Protein AF-A0A920VI39-F1 (afdb_monomer_lite)

Foldseek 3Di:
DKDFDDDDDPPDDDPDQDDPDDDDPPPDDDPDDDDDDDPPDPPDLGQEIELPDADDWDLVCCQVPLVCRQVGLLCSLVVVLVVCVVSVHQAYEYEAEPQLAAPPADPPHDPVRHPVHHGDPSNRSNSVSSSVSQVSQVVCCVPPVHNYHYDYDFAEDDPPADLDCPTGDPVSNVVNQVVVCVVVVPPDDDDPDPPPDDGDYDYPVVVVVVRVVCRPPVPVDPDDDPDPDDDDPPDPDDD

Sequence (239 aa):
MVVLWDRPSFVDWKPMVFRTCGLWVVMPWTSGTRRRSTPGSTLKRPRYVFLVAGTVGGIHANSTRPAEFLYDNLMIHSTVVQAAHRTGVDKLLYLGSSCIYPRHADQPITEEALLTGPLEPTNEGYALAKIAGIKLCETYRRQYGDDFISAMPTNLYGPGDNFDLEGGHVLPALMRRFHEAREAGDDSVTVWGTGTARREFLHVDDLADACLFLMDRYSEGPGPRKRGYGRRPHDPGVG

Structure (mmCIF, N/CA/C/O backbone):
data_AF-A0A920VI39-F1
#
_entry.id   AF-A0A920VI39-F1
#
loop_
_atom_site.group_PDB
_atom_site.id
_atom_site.type_symbol
_atom_site.label_atom_id
_atom_site.label_alt_id
_atom_site.label_comp_id
_atom_site.label_asym_id
_atom_site.label_entity_id
_atom_site.label_seq_id
_atom_site.pdbx_PDB_ins_code
_atom_site.Cartn_x
_atom_site.Cartn_y
_atom_site.Cartn_z
_atom_site.occupancy
_atom_site.B_iso_or_equiv
_atom_site.auth_seq_id
_atom_site.auth_comp_id
_atom_site.auth_asym_id
_atom_site.auth_atom_id
_atom_site.pdbx_PDB_model_num
ATOM 1 N N . MET A 1 1 ? -9.759 0.708 -4.653 1.00 30.75 1 MET A N 1
ATOM 2 C CA . MET A 1 1 ? -11.023 -0.037 -4.473 1.00 30.75 1 MET A CA 1
ATOM 3 C C . MET A 1 1 ? -11.273 -0.219 -2.979 1.00 30.75 1 MET A C 1
ATOM 5 O O . MET A 1 1 ? -10.349 -0.612 -2.287 1.00 30.75 1 MET A O 1
ATOM 9 N N . VAL A 1 2 ? -12.460 0.105 -2.460 1.00 40.59 2 VAL A N 1
ATOM 10 C CA . VAL A 1 2 ? -12.861 -0.276 -1.091 1.00 40.59 2 VAL A CA 1
ATOM 11 C C . VAL A 1 2 ? -13.769 -1.489 -1.233 1.00 40.59 2 VAL A C 1
ATOM 13 O O . VAL A 1 2 ? -14.822 -1.378 -1.858 1.00 40.59 2 VAL A O 1
ATOM 16 N N . VAL A 1 3 ? -13.356 -2.647 -0.715 1.00 45.16 3 VAL A N 1
ATOM 17 C CA . VAL A 1 3 ? -14.202 -3.849 -0.763 1.00 45.16 3 VAL A CA 1
ATOM 18 C C . VAL A 1 3 ? -15.060 -3.867 0.494 1.00 45.16 3 VAL A C 1
ATOM 20 O O . VAL A 1 3 ? -14.546 -3.931 1.611 1.00 45.16 3 VAL A O 1
ATOM 23 N N . LEU A 1 4 ? -16.372 -3.763 0.291 1.00 45.69 4 LEU A N 1
ATOM 24 C CA . LEU A 1 4 ? -17.389 -3.806 1.336 1.00 45.69 4 LEU A CA 1
ATOM 25 C C . LEU A 1 4 ? -18.047 -5.187 1.314 1.00 45.69 4 LEU A C 1
ATOM 27 O O . LEU A 1 4 ? -18.629 -5.567 0.298 1.00 45.69 4 LEU A O 1
ATOM 31 N N . TRP A 1 5 ? -17.950 -5.935 2.416 1.00 37.06 5 TRP A N 1
ATOM 32 C CA . TRP A 1 5 ? -18.466 -7.307 2.498 1.00 37.06 5 TRP A CA 1
ATOM 33 C C . TRP A 1 5 ? -19.681 -7.425 3.429 1.00 37.06 5 TRP A C 1
ATOM 35 O O . TRP A 1 5 ? -19.704 -6.835 4.513 1.00 37.06 5 TRP A O 1
ATOM 45 N N . ASP A 1 6 ? -20.686 -8.198 2.996 1.00 35.88 6 ASP A N 1
ATOM 46 C CA . ASP A 1 6 ? -22.017 -8.291 3.626 1.00 35.88 6 ASP A CA 1
ATOM 47 C C . ASP A 1 6 ? -22.603 -9.725 3.632 1.00 35.88 6 ASP A C 1
ATOM 49 O O . ASP A 1 6 ? -23.818 -9.896 3.665 1.00 35.88 6 ASP A O 1
ATOM 53 N N . ARG A 1 7 ? -21.785 -10.794 3.555 1.00 33.34 7 ARG A N 1
ATOM 54 C CA . ARG A 1 7 ? -22.308 -12.180 3.618 1.00 33.34 7 ARG A CA 1
ATOM 55 C C . ARG A 1 7 ? -21.916 -12.937 4.898 1.00 33.34 7 ARG A C 1
ATOM 57 O O . ARG A 1 7 ? -20.758 -12.854 5.298 1.00 33.34 7 ARG A O 1
ATOM 64 N N . PRO A 1 8 ? -22.851 -13.704 5.503 1.00 33.56 8 PRO A N 1
ATOM 65 C CA . PRO A 1 8 ? -22.640 -14.430 6.759 1.00 33.56 8 PRO A CA 1
ATOM 66 C C . PRO A 1 8 ? -21.988 -15.822 6.626 1.00 33.56 8 PRO A C 1
ATOM 68 O O . PRO A 1 8 ? -21.757 -16.452 7.653 1.00 33.56 8 PRO A O 1
ATOM 71 N N . SER A 1 9 ? -21.684 -16.325 5.422 1.00 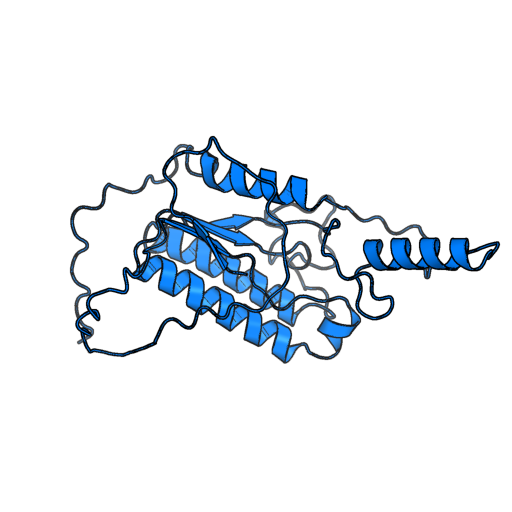35.59 9 SER A N 1
ATOM 72 C CA . SER A 1 9 ? -21.060 -17.648 5.233 1.00 35.59 9 SER A CA 1
ATOM 73 C C . SER A 1 9 ? -19.803 -17.587 4.355 1.00 35.59 9 SER A C 1
ATOM 75 O O . SER A 1 9 ? -19.814 -17.035 3.258 1.00 35.59 9 SER A O 1
ATOM 77 N N . PHE A 1 10 ? -18.715 -18.177 4.858 1.00 42.94 10 PHE A N 1
ATOM 78 C CA . PHE A 1 10 ? -17.352 -18.146 4.301 1.00 42.94 10 PHE A CA 1
ATOM 79 C C . PHE A 1 10 ? -17.095 -19.140 3.144 1.00 42.94 10 PHE A C 1
ATOM 81 O O . PHE A 1 10 ? -15.954 -19.306 2.725 1.00 42.94 10 PHE A O 1
ATOM 88 N N . VAL A 1 11 ? -18.126 -19.824 2.632 1.00 29.59 11 VAL A N 1
ATOM 89 C CA . VAL A 1 11 ? -17.970 -21.108 1.908 1.00 29.59 11 VAL A CA 1
ATOM 90 C C . VAL A 1 11 ? -18.104 -21.001 0.379 1.00 29.59 11 VAL A C 1
ATOM 92 O O . VAL A 1 11 ? -17.972 -22.005 -0.305 1.00 29.59 11 VAL A O 1
ATOM 95 N N . ASP A 1 12 ? -18.355 -19.817 -0.188 1.00 28.88 12 ASP A N 1
ATOM 96 C CA . ASP A 1 12 ? -18.688 -19.696 -1.620 1.00 28.88 12 ASP A CA 1
ATOM 97 C C . ASP A 1 12 ? -17.857 -18.594 -2.304 1.00 28.88 12 ASP A C 1
ATOM 99 O O . ASP A 1 12 ? -18.303 -17.461 -2.511 1.00 28.88 12 ASP A O 1
ATOM 103 N N . TRP A 1 13 ? -16.596 -18.925 -2.596 1.00 41.56 13 TRP A N 1
ATOM 104 C CA . TRP A 1 13 ? -15.627 -18.067 -3.282 1.00 41.56 13 TRP A CA 1
ATOM 105 C C . TRP A 1 13 ? -15.633 -18.362 -4.786 1.00 41.56 13 TRP A C 1
ATOM 107 O O . TRP A 1 13 ? -15.263 -19.451 -5.215 1.00 41.56 13 TRP A O 1
ATOM 117 N N . LYS A 1 14 ? -16.006 -17.378 -5.611 1.00 23.48 14 LYS A N 1
ATOM 118 C CA . LYS A 1 14 ? -15.600 -17.341 -7.027 1.00 23.48 14 LYS A CA 1
ATOM 119 C C . LYS A 1 14 ? -14.414 -16.383 -7.165 1.00 23.48 14 LYS A C 1
ATOM 121 O O . LYS A 1 14 ? -14.426 -15.356 -6.485 1.00 23.48 14 LYS A O 1
ATOM 126 N N . PRO A 1 15 ? -13.424 -16.681 -8.029 1.00 25.38 15 PRO A N 1
ATOM 127 C CA . PRO A 1 15 ? -12.234 -15.852 -8.194 1.00 25.38 15 PRO A CA 1
ATOM 128 C C . PRO A 1 15 ? -12.636 -14.409 -8.508 1.00 25.38 15 PRO A C 1
ATOM 130 O O . PRO A 1 15 ? -13.340 -14.128 -9.483 1.00 25.38 15 PRO A O 1
ATOM 133 N N . MET A 1 16 ? -12.244 -13.500 -7.619 1.00 33.62 16 MET A N 1
ATOM 134 C CA . MET A 1 16 ? -12.555 -12.082 -7.715 1.00 33.62 16 MET A CA 1
ATOM 135 C C . MET A 1 16 ? -11.628 -11.472 -8.768 1.00 33.62 16 MET A C 1
ATOM 137 O O . MET A 1 16 ? -10.453 -11.233 -8.519 1.00 33.62 16 MET A O 1
ATOM 141 N N . VAL A 1 17 ? -12.147 -11.234 -9.972 1.00 24.33 17 VAL A N 1
ATOM 142 C CA . VAL A 1 17 ? -11.409 -10.511 -11.013 1.00 24.33 17 VAL A CA 1
ATOM 143 C C . VAL A 1 17 ? -11.290 -9.047 -10.583 1.00 24.33 17 VAL A C 1
ATOM 145 O O . VAL A 1 17 ? -12.264 -8.292 -10.633 1.00 24.33 17 VAL A O 1
ATOM 148 N N . PHE A 1 18 ? -10.095 -8.644 -10.147 1.00 28.14 18 PHE A N 1
ATOM 149 C CA . PHE A 1 18 ? -9.754 -7.259 -9.829 1.00 28.14 18 PHE A CA 1
ATOM 150 C C . PHE A 1 18 ? -9.756 -6.414 -11.112 1.00 28.14 18 PHE A C 1
ATOM 152 O O . PHE A 1 18 ? -8.755 -6.317 -11.815 1.00 28.14 18 PHE A O 1
ATOM 159 N N . ARG A 1 19 ? -10.893 -5.792 -11.450 1.00 22.42 19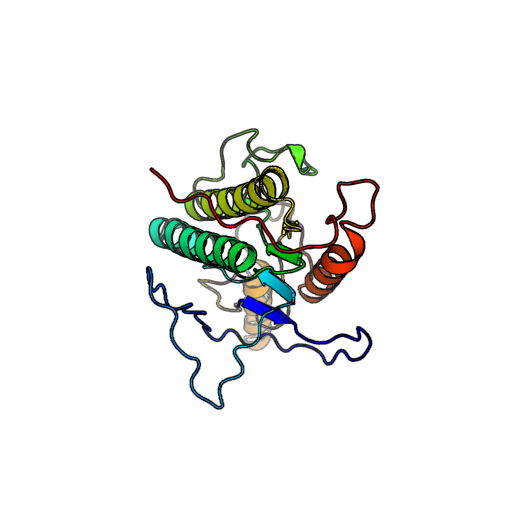 ARG A N 1
ATOM 160 C CA . ARG A 1 19 ? -10.930 -4.714 -12.451 1.00 22.42 19 ARG A CA 1
ATOM 161 C C . ARG A 1 19 ? -10.683 -3.378 -11.760 1.00 22.42 19 ARG A C 1
ATOM 163 O O . ARG A 1 19 ? -11.474 -2.940 -10.925 1.00 22.42 19 ARG A O 1
ATOM 170 N N . THR A 1 20 ? -9.593 -2.719 -12.132 1.00 25.09 20 THR A N 1
ATOM 171 C CA . THR A 1 20 ? -9.282 -1.332 -11.781 1.00 25.09 20 THR A CA 1
ATOM 172 C C . THR A 1 20 ? -10.321 -0.401 -12.414 1.00 25.09 20 THR A C 1
ATOM 174 O O . THR A 1 20 ? -10.214 0.016 -13.560 1.00 25.09 20 THR A O 1
ATOM 177 N N . CYS A 1 21 ? -11.385 -0.081 -11.678 1.00 23.53 21 CYS A N 1
ATOM 178 C CA . CYS A 1 21 ? -12.308 1.000 -12.024 1.00 23.53 21 CYS A CA 1
ATOM 179 C C . CYS A 1 21 ? -12.617 1.819 -10.769 1.00 23.53 21 CYS A C 1
ATOM 181 O O . CYS A 1 21 ? -12.905 1.276 -9.699 1.00 23.53 21 CYS A O 1
ATOM 183 N N . GLY A 1 22 ? -12.482 3.139 -10.900 1.00 26.38 22 GLY A N 1
ATOM 184 C CA . GLY A 1 22 ? -12.468 4.107 -9.809 1.00 26.38 22 GLY A CA 1
ATOM 185 C C . GLY A 1 22 ? -13.816 4.279 -9.121 1.00 26.38 22 GLY A C 1
ATOM 186 O O . GLY A 1 22 ? -14.568 5.201 -9.425 1.00 26.38 22 GLY A O 1
ATOM 187 N N . LEU A 1 23 ? -14.100 3.425 -8.138 1.00 23.62 23 LEU A N 1
ATOM 188 C CA . LEU A 1 23 ? -15.213 3.646 -7.226 1.00 23.62 23 LEU A CA 1
ATOM 189 C C . LEU A 1 23 ? -14.775 4.595 -6.102 1.00 23.62 23 LEU A C 1
ATOM 191 O O . LEU A 1 23 ? -14.181 4.182 -5.103 1.00 23.62 23 LEU A O 1
ATOM 195 N N . TRP A 1 24 ? -15.073 5.878 -6.285 1.00 23.94 24 TRP A N 1
ATOM 196 C CA . TRP A 1 24 ? -15.092 6.865 -5.214 1.00 23.94 24 TRP A CA 1
ATOM 197 C C . TRP A 1 24 ? -16.280 6.547 -4.304 1.00 23.94 24 TRP A C 1
ATOM 199 O O . TRP A 1 24 ? -17.433 6.719 -4.701 1.00 23.94 24 TRP A O 1
ATOM 209 N N . VAL A 1 25 ? -16.035 6.079 -3.079 1.00 30.16 25 VAL A N 1
ATOM 210 C CA . VAL A 1 25 ? -17.091 6.067 -2.057 1.00 30.16 25 VAL A CA 1
ATOM 211 C C . VAL A 1 25 ? -17.223 7.497 -1.542 1.00 30.16 25 VAL A C 1
ATOM 213 O O . VAL A 1 25 ? -16.618 7.872 -0.542 1.00 30.16 25 VAL A O 1
ATOM 216 N N . VAL A 1 26 ? -17.997 8.320 -2.251 1.00 23.83 26 VAL A N 1
ATOM 217 C CA . VAL A 1 26 ? -18.463 9.604 -1.721 1.00 23.83 26 VAL A CA 1
ATOM 218 C C . VAL A 1 26 ? -19.504 9.282 -0.652 1.00 23.83 26 VAL A C 1
ATOM 220 O O . VAL A 1 26 ? -20.674 9.053 -0.953 1.00 23.83 26 VAL A O 1
ATOM 223 N N . MET A 1 27 ? -19.085 9.219 0.612 1.00 27.02 27 MET A N 1
ATOM 224 C CA . MET A 1 27 ? -20.041 9.343 1.709 1.00 27.02 27 MET A CA 1
ATOM 225 C C . MET A 1 27 ? -20.460 10.816 1.773 1.00 27.02 27 MET A C 1
ATOM 227 O O . MET A 1 27 ? -19.585 11.668 1.931 1.00 27.02 27 MET A O 1
ATOM 231 N N . PRO A 1 28 ? -21.752 11.161 1.640 1.00 22.75 28 PRO A N 1
ATOM 232 C CA . PRO A 1 28 ? -22.171 12.547 1.759 1.00 22.75 28 PRO A CA 1
ATOM 233 C C . PRO A 1 28 ? -21.841 13.060 3.166 1.00 22.75 28 PRO A C 1
ATOM 235 O O . PRO A 1 28 ? -22.398 12.609 4.168 1.00 22.75 28 PRO A O 1
ATOM 238 N N . TRP A 1 29 ? -20.908 14.009 3.231 1.00 27.31 29 TRP A N 1
ATOM 239 C CA . TRP A 1 29 ? -20.650 14.819 4.411 1.00 27.31 29 TRP A CA 1
ATOM 240 C C . TRP A 1 29 ? -21.807 15.809 4.551 1.00 27.31 29 TRP A C 1
ATOM 242 O O . TRP A 1 29 ? -21.865 16.816 3.853 1.00 27.31 29 TRP A O 1
ATOM 252 N N . THR A 1 30 ? -22.770 15.505 5.419 1.00 27.70 30 THR A N 1
ATOM 253 C CA . THR A 1 30 ? -23.767 16.491 5.850 1.00 27.70 30 THR A CA 1
ATOM 254 C C . THR A 1 30 ? -23.696 16.635 7.357 1.00 27.70 30 THR A C 1
ATOM 256 O O . THR A 1 30 ? -24.063 15.726 8.108 1.00 27.70 30 THR A O 1
ATOM 259 N N . SER A 1 31 ? -23.213 17.792 7.791 1.00 30.2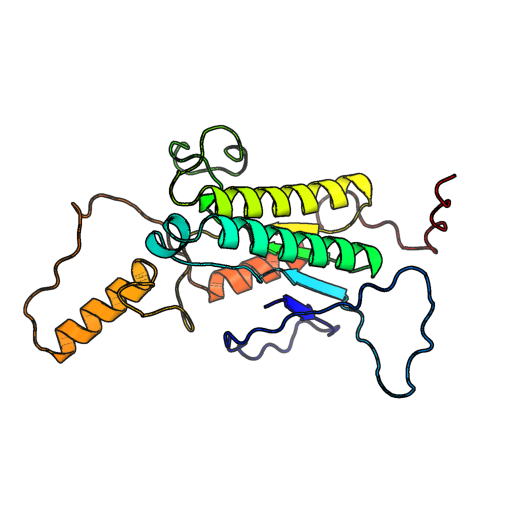5 31 SER A N 1
ATOM 260 C CA . SER A 1 31 ? -23.393 18.300 9.141 1.00 30.25 31 SER A CA 1
ATOM 261 C C . SER A 1 31 ? -24.893 18.343 9.481 1.00 30.25 31 SER A C 1
ATOM 263 O O . SER A 1 31 ? -25.721 18.872 8.743 1.00 30.25 31 SER A O 1
ATOM 265 N N . GLY A 1 32 ? -25.263 17.731 10.603 1.00 35.34 32 GLY A N 1
ATOM 266 C CA . GLY A 1 32 ? -26.427 18.158 11.383 1.00 35.34 32 GLY A CA 1
ATOM 267 C C . GLY A 1 32 ? -27.850 17.892 10.873 1.00 35.34 32 GLY A C 1
ATOM 268 O O . GLY A 1 32 ? -28.773 18.335 11.545 1.00 35.34 32 GLY A O 1
ATOM 269 N N . THR A 1 33 ? -28.111 17.163 9.782 1.00 30.91 33 THR A N 1
ATOM 270 C CA . THR A 1 33 ? -29.507 16.856 9.392 1.00 30.91 33 THR A CA 1
ATOM 271 C C . THR A 1 33 ? -29.754 15.375 9.123 1.00 30.91 33 THR A C 1
ATOM 273 O O . THR A 1 33 ? -29.221 14.756 8.206 1.00 30.91 33 THR A O 1
ATOM 276 N N . ARG A 1 34 ? -30.624 14.793 9.956 1.00 38.94 34 ARG A N 1
ATOM 277 C CA . ARG A 1 34 ? -31.174 13.440 9.835 1.00 38.94 34 ARG A CA 1
ATOM 278 C C . ARG A 1 34 ? -32.017 13.368 8.555 1.00 38.94 34 ARG A C 1
ATOM 280 O O . ARG A 1 34 ? -33.221 13.613 8.594 1.00 38.94 34 ARG A O 1
ATOM 287 N N . ARG A 1 35 ? -31.408 13.068 7.402 1.00 39.47 35 ARG A N 1
ATOM 288 C CA . ARG A 1 35 ? -32.178 12.810 6.177 1.00 39.47 35 ARG A CA 1
ATOM 289 C C . ARG A 1 35 ? -33.005 11.542 6.371 1.00 39.47 35 ARG A C 1
ATOM 291 O O . ARG A 1 35 ? -32.469 10.467 6.633 1.00 39.47 35 ARG A O 1
ATOM 298 N N . ARG A 1 36 ? -34.327 11.691 6.243 1.00 35.62 36 ARG A N 1
ATOM 299 C CA . ARG A 1 36 ? -35.249 10.577 6.009 1.00 35.62 36 ARG A CA 1
ATOM 300 C C . ARG A 1 36 ? -34.739 9.817 4.787 1.00 35.62 36 ARG A C 1
ATOM 302 O O . ARG A 1 36 ? -34.551 10.410 3.728 1.00 35.62 36 ARG A O 1
ATOM 309 N N . SER A 1 37 ? -34.478 8.529 4.967 1.00 37.44 37 SER A N 1
ATOM 310 C CA . SER A 1 37 ? -34.159 7.601 3.889 1.00 37.44 37 SER A CA 1
ATOM 311 C C . SER A 1 37 ? -35.267 7.633 2.840 1.00 37.44 37 SER A C 1
ATOM 313 O O . SER A 1 37 ? -36.442 7.487 3.183 1.00 37.44 37 SER A O 1
ATOM 315 N N . THR A 1 38 ? -34.898 7.792 1.573 1.00 40.06 38 THR A N 1
ATOM 316 C CA . THR A 1 38 ? -35.776 7.518 0.436 1.00 40.06 38 THR A CA 1
ATOM 317 C C . THR A 1 38 ? -36.278 6.070 0.555 1.00 40.06 38 THR A C 1
ATOM 319 O O . THR A 1 38 ? -35.447 5.170 0.730 1.00 40.06 38 THR A O 1
ATOM 322 N N . PRO A 1 39 ? -37.594 5.800 0.498 1.00 34.91 39 PRO A N 1
ATOM 323 C CA . PRO A 1 39 ? -38.100 4.431 0.480 1.00 34.91 39 PRO A CA 1
ATOM 324 C C . PRO A 1 39 ? -37.547 3.718 -0.762 1.00 34.91 39 PRO A C 1
ATOM 326 O O . PRO A 1 39 ? -37.820 4.141 -1.880 1.00 34.91 39 PRO A O 1
ATOM 329 N N . GLY A 1 40 ? -36.720 2.687 -0.569 1.00 42.19 40 GLY A N 1
ATOM 330 C CA . GLY A 1 40 ? -36.172 1.861 -1.656 1.00 42.19 40 GLY A CA 1
ATOM 331 C C . GLY A 1 40 ? -34.644 1.806 -1.766 1.00 42.19 40 GLY A C 1
ATOM 332 O O . GLY A 1 40 ? -34.134 0.866 -2.365 1.00 42.19 40 GLY A O 1
ATOM 333 N N . SER A 1 41 ? -33.884 2.722 -1.149 1.00 45.75 41 SER A N 1
ATOM 334 C CA . SER A 1 41 ? -32.419 2.583 -1.066 1.00 45.75 41 SER A CA 1
ATOM 335 C C . SER A 1 41 ? -32.029 1.986 0.286 1.00 45.75 41 SER A C 1
ATOM 337 O O . SER A 1 41 ? -31.841 2.709 1.268 1.00 45.75 41 SER A O 1
ATOM 339 N N . THR A 1 42 ? -31.907 0.664 0.374 1.00 44.16 42 THR A N 1
ATOM 340 C CA . THR A 1 42 ? -31.260 0.028 1.527 1.00 44.16 42 THR A CA 1
ATOM 341 C C . THR A 1 42 ? -29.772 0.371 1.488 1.00 44.16 42 THR A C 1
ATOM 343 O O . THR A 1 42 ? -28.995 -0.319 0.829 1.00 44.16 42 THR A O 1
ATOM 346 N N . LEU A 1 43 ? -29.369 1.467 2.145 1.00 54.84 43 LEU A N 1
ATOM 347 C CA . LEU A 1 43 ? -27.955 1.764 2.373 1.00 54.84 43 LEU A CA 1
ATOM 348 C C . LEU A 1 43 ? -27.350 0.575 3.127 1.00 54.84 43 LEU A C 1
ATOM 350 O O . LEU A 1 43 ? -27.642 0.368 4.307 1.00 54.84 43 LEU A O 1
ATOM 354 N N . LYS A 1 44 ? -26.543 -0.225 2.429 1.00 67.44 44 LYS A N 1
ATOM 355 C CA . LYS A 1 44 ? -25.833 -1.349 3.034 1.00 67.44 44 LYS A CA 1
ATOM 356 C C . LYS A 1 44 ? -24.846 -0.804 4.060 1.00 67.44 44 LYS A C 1
ATOM 358 O O . LYS A 1 44 ? -24.057 0.087 3.746 1.00 67.44 44 LYS A O 1
ATOM 363 N N . ARG A 1 45 ? -24.906 -1.322 5.288 1.00 80.75 45 ARG A N 1
ATOM 364 C CA . ARG A 1 45 ? -23.929 -1.025 6.338 1.00 80.75 45 ARG A CA 1
ATOM 365 C C . ARG A 1 45 ? -22.881 -2.134 6.325 1.00 80.75 45 ARG A C 1
ATOM 367 O O . ARG A 1 45 ? -23.223 -3.251 6.704 1.00 80.75 45 ARG A O 1
ATOM 374 N N . PRO A 1 46 ? -21.655 -1.868 5.853 1.00 87.00 46 PRO A N 1
ATOM 375 C CA . PRO A 1 46 ? -20.644 -2.908 5.756 1.00 87.00 46 PRO A CA 1
ATOM 376 C C . PRO A 1 46 ? -20.257 -3.405 7.147 1.00 87.00 46 PRO A C 1
ATOM 378 O O . PRO A 1 46 ? -20.013 -2.604 8.048 1.00 87.00 46 PRO A O 1
ATOM 381 N N . ARG A 1 47 ? -20.166 -4.726 7.308 1.00 90.00 47 ARG A N 1
ATOM 382 C CA . ARG A 1 47 ? -19.608 -5.328 8.526 1.00 90.00 47 ARG A CA 1
ATOM 383 C C . ARG A 1 47 ? -18.086 -5.375 8.475 1.00 90.00 47 ARG A C 1
ATOM 385 O O . ARG A 1 47 ? -17.439 -5.132 9.484 1.00 90.00 47 ARG A O 1
ATOM 392 N N . TYR A 1 48 ? -17.521 -5.619 7.295 1.00 94.12 48 TYR A N 1
ATOM 393 C CA . TYR A 1 48 ? -16.079 -5.721 7.088 1.00 94.12 48 TYR A CA 1
ATOM 394 C C . TYR A 1 48 ? -15.619 -4.770 5.988 1.00 94.12 48 TYR A C 1
ATOM 396 O O . TYR A 1 48 ? -16.313 -4.596 4.979 1.00 94.12 48 TYR A O 1
ATOM 404 N N . VAL A 1 49 ? -14.443 -4.174 6.183 1.00 95.56 49 VAL A N 1
ATOM 405 C CA . VAL A 1 49 ? -13.821 -3.263 5.217 1.00 95.56 49 VAL A CA 1
ATOM 406 C C . VAL A 1 49 ? -12.400 -3.718 4.912 1.00 95.56 49 VAL A C 1
ATOM 408 O O . VAL A 1 49 ? -11.561 -3.780 5.806 1.00 95.56 49 VAL A O 1
ATOM 411 N N . PHE A 1 50 ? -12.109 -3.960 3.635 1.00 96.31 50 PHE A N 1
ATOM 412 C CA . PHE A 1 50 ? -10.736 -4.063 3.141 1.00 96.31 50 PHE A CA 1
ATOM 413 C C . PHE A 1 50 ? -10.374 -2.750 2.447 1.00 96.31 50 PHE A C 1
ATOM 415 O O . PHE A 1 50 ? -10.869 -2.435 1.356 1.00 96.31 50 PHE A O 1
ATOM 422 N N . LEU A 1 51 ? -9.529 -1.956 3.100 1.00 96.56 51 LEU A N 1
ATOM 423 C CA . LEU A 1 51 ? -9.054 -0.680 2.588 1.00 96.56 51 LEU A CA 1
ATOM 424 C C . LEU A 1 51 ? -7.811 -0.913 1.722 1.00 96.56 51 LEU A C 1
ATOM 426 O O . LEU A 1 51 ? -6.673 -0.752 2.161 1.00 96.56 51 LEU A O 1
ATOM 430 N N . VAL A 1 52 ? -8.076 -1.296 0.470 1.00 94.31 52 VAL A N 1
ATOM 431 C CA . VAL A 1 52 ? -7.075 -1.565 -0.582 1.00 94.31 52 VAL A CA 1
ATOM 432 C C . VAL A 1 52 ? -7.040 -0.459 -1.648 1.00 94.31 52 VAL A C 1
ATOM 434 O O . VAL A 1 52 ? -6.477 -0.614 -2.727 1.00 94.31 52 VAL A O 1
ATOM 437 N N . ALA A 1 53 ? -7.697 0.672 -1.382 1.00 92.81 53 ALA A N 1
ATOM 438 C CA . ALA A 1 53 ? -7.650 1.854 -2.232 1.00 92.81 53 ALA A CA 1
ATOM 439 C C . ALA A 1 53 ? -6.407 2.694 -1.920 1.00 92.81 53 ALA A C 1
ATOM 441 O O . ALA A 1 53 ? -6.085 2.919 -0.755 1.00 92.81 53 ALA A O 1
ATOM 442 N N . GLY A 1 54 ? -5.756 3.195 -2.964 1.00 91.69 54 GLY A N 1
ATOM 443 C CA . GLY A 1 54 ? -4.664 4.150 -2.858 1.00 91.69 54 GLY A CA 1
ATOM 444 C C . GLY A 1 54 ? -4.216 4.613 -4.236 1.00 91.69 54 GLY A C 1
ATOM 445 O O . GLY A 1 54 ? -4.443 3.913 -5.226 1.00 91.69 54 GLY A O 1
ATOM 446 N N . THR A 1 55 ? -3.587 5.782 -4.282 1.00 92.88 55 THR A N 1
ATOM 447 C CA . THR A 1 55 ? -2.813 6.223 -5.445 1.00 92.88 55 THR A CA 1
ATOM 448 C C . THR A 1 55 ? -1.452 5.537 -5.357 1.00 92.88 55 THR A C 1
ATOM 450 O O . THR A 1 55 ? -0.737 5.713 -4.369 1.00 92.88 55 THR A O 1
ATOM 453 N N . VAL A 1 56 ? -1.143 4.696 -6.347 1.00 89.50 56 VAL A N 1
ATOM 454 C CA . VAL A 1 56 ? 0.042 3.823 -6.412 1.00 89.50 56 VAL A CA 1
ATOM 455 C C . VAL A 1 56 ? 0.731 3.988 -7.761 1.00 89.50 56 VAL A C 1
ATOM 457 O O . VAL A 1 56 ? 0.086 4.301 -8.759 1.00 89.50 56 VAL A O 1
ATOM 460 N N . GLY A 1 57 ? 2.041 3.765 -7.794 1.00 85.75 57 GLY A N 1
ATOM 461 C CA . GLY A 1 57 ? 2.840 3.845 -9.009 1.00 85.75 57 GLY A CA 1
ATOM 462 C C . GLY A 1 57 ? 4.317 3.592 -8.732 1.00 85.75 57 GLY A C 1
ATOM 463 O O . GLY A 1 57 ? 4.734 3.518 -7.575 1.00 85.75 57 GLY A O 1
ATOM 464 N N . GLY A 1 58 ? 5.095 3.472 -9.807 1.00 85.31 58 GLY A N 1
ATOM 465 C CA . GLY A 1 58 ? 6.535 3.241 -9.740 1.00 85.31 58 GLY A CA 1
ATOM 466 C C . GLY A 1 58 ? 7.352 4.469 -9.319 1.00 85.31 58 GLY A C 1
ATOM 467 O O . GLY A 1 58 ? 6.821 5.520 -8.950 1.00 85.31 58 GLY A O 1
ATOM 468 N N . ILE A 1 59 ? 8.676 4.329 -9.415 1.00 85.75 59 ILE A N 1
ATOM 469 C CA . ILE A 1 59 ? 9.673 5.349 -9.040 1.00 85.75 59 ILE A CA 1
ATOM 470 C C . ILE A 1 59 ? 9.373 6.685 -9.733 1.00 85.75 59 ILE A C 1
ATOM 472 O O . ILE A 1 59 ? 9.227 7.704 -9.064 1.00 85.75 59 ILE A O 1
ATOM 476 N N . HIS A 1 60 ? 9.194 6.666 -11.058 1.00 86.31 60 HIS A N 1
ATOM 477 C CA . HIS A 1 60 ? 8.949 7.876 -11.846 1.00 86.31 60 HIS A CA 1
ATOM 478 C C . HIS A 1 60 ? 7.694 8.640 -11.391 1.00 86.31 60 HIS A C 1
ATOM 480 O O . HIS A 1 60 ? 7.735 9.856 -11.209 1.00 86.31 60 HIS A O 1
ATOM 486 N N . ALA A 1 61 ? 6.587 7.931 -11.148 1.00 87.25 61 ALA A N 1
ATOM 487 C CA . ALA A 1 61 ? 5.328 8.540 -10.727 1.00 87.25 61 ALA A CA 1
ATOM 488 C C . ALA A 1 61 ? 5.421 9.176 -9.328 1.00 87.25 61 ALA A C 1
ATOM 490 O O . ALA A 1 61 ? 4.893 10.266 -9.116 1.00 87.25 61 ALA A O 1
ATOM 491 N N . ASN A 1 62 ? 6.118 8.529 -8.387 1.00 90.12 62 ASN A N 1
ATOM 492 C CA . ASN A 1 62 ? 6.288 9.074 -7.037 1.00 90.12 62 ASN A CA 1
ATOM 493 C C . ASN A 1 62 ? 7.190 10.316 -7.031 1.00 90.12 62 ASN A C 1
ATOM 495 O O . ASN A 1 62 ? 6.876 11.287 -6.347 1.00 90.12 62 ASN A O 1
ATOM 499 N N . SER A 1 63 ? 8.265 10.323 -7.827 1.00 90.44 63 SER A N 1
ATOM 500 C CA . SER A 1 63 ? 9.166 11.479 -7.924 1.00 90.44 63 SER A CA 1
ATOM 501 C C . SER A 1 63 ? 8.539 12.686 -8.622 1.00 90.44 63 SER A C 1
ATOM 503 O O . SER A 1 63 ? 8.867 13.820 -8.287 1.00 90.44 63 SER A O 1
ATOM 505 N N . THR A 1 64 ? 7.654 12.465 -9.598 1.00 93.50 64 THR A N 1
ATOM 506 C CA . THR A 1 64 ? 7.047 13.550 -10.392 1.00 93.50 64 THR A CA 1
ATOM 507 C C . THR A 1 64 ? 5.745 14.084 -9.801 1.00 93.50 64 THR A C 1
ATOM 509 O O . THR A 1 64 ? 5.408 15.242 -10.035 1.00 93.50 64 THR A O 1
ATOM 512 N N . ARG A 1 65 ? 5.024 13.280 -9.006 1.00 94.38 65 ARG A N 1
ATOM 513 C CA . ARG A 1 65 ? 3.729 13.655 -8.408 1.00 94.38 65 ARG A CA 1
ATOM 514 C C . ARG A 1 65 ? 3.675 13.479 -6.878 1.00 94.38 65 ARG A C 1
ATOM 516 O O . ARG A 1 65 ? 2.666 12.989 -6.366 1.00 94.38 65 ARG A O 1
ATOM 523 N N . PRO A 1 66 ? 4.703 13.872 -6.101 1.00 95.94 66 PRO A N 1
ATOM 524 C CA . PRO A 1 66 ? 4.780 13.542 -4.674 1.00 95.94 66 PRO A CA 1
ATOM 525 C C . PRO A 1 66 ? 3.608 14.107 -3.856 1.00 95.94 66 PRO A C 1
ATOM 527 O O . PRO A 1 66 ? 3.109 13.444 -2.946 1.00 95.94 66 PRO A O 1
ATOM 530 N N . ALA A 1 67 ? 3.124 15.304 -4.209 1.00 97.88 67 ALA A N 1
ATOM 531 C CA . ALA A 1 67 ? 1.989 15.939 -3.542 1.00 97.88 67 ALA A CA 1
ATOM 532 C C . ALA A 1 67 ? 0.681 15.153 -3.732 1.00 97.88 67 ALA A C 1
ATOM 534 O O . ALA A 1 67 ? -0.065 14.983 -2.772 1.00 97.88 67 ALA A O 1
ATOM 535 N N . GLU A 1 68 ? 0.424 14.634 -4.937 1.00 97.00 68 GLU A N 1
ATOM 536 C CA . GLU A 1 68 ? -0.769 13.827 -5.230 1.00 97.00 68 GLU A CA 1
ATOM 537 C C . GLU A 1 68 ? -0.736 12.508 -4.457 1.00 97.00 68 GLU A C 1
ATOM 539 O O . GLU A 1 68 ? -1.707 12.140 -3.801 1.00 97.00 68 GLU A O 1
ATOM 544 N N . PHE A 1 69 ? 0.411 11.821 -4.464 1.00 95.88 69 PHE A N 1
ATOM 545 C CA . PHE A 1 69 ? 0.578 10.567 -3.731 1.00 95.88 69 PHE A CA 1
ATOM 546 C C . PHE A 1 69 ? 0.366 10.744 -2.226 1.00 95.88 69 PHE A C 1
ATOM 548 O O . PHE A 1 69 ? -0.290 9.904 -1.608 1.00 95.88 69 PHE A O 1
ATOM 555 N N . LEU A 1 70 ? 0.879 11.829 -1.643 1.00 98.12 70 LEU A N 1
ATOM 556 C CA . LEU A 1 70 ? 0.651 12.151 -0.238 1.00 98.12 70 LEU A CA 1
ATOM 557 C C . LEU A 1 70 ? -0.825 12.490 0.021 1.00 98.12 70 LEU A C 1
ATOM 559 O O . LEU A 1 70 ? -1.469 11.849 0.854 1.00 98.12 70 LEU A O 1
ATOM 563 N N . TYR A 1 71 ? -1.369 13.473 -0.700 1.00 98.44 71 TYR A N 1
ATOM 564 C CA . TYR A 1 71 ? -2.716 13.999 -0.478 1.00 98.44 71 TYR A CA 1
ATOM 565 C C . TYR A 1 71 ? -3.798 12.938 -0.682 1.00 98.44 71 TYR A C 1
ATOM 567 O O . TYR A 1 71 ? -4.604 12.705 0.220 1.00 98.44 71 TYR A O 1
ATOM 575 N N . ASP A 1 72 ? -3.801 12.255 -1.828 1.00 97.56 72 ASP A N 1
ATOM 576 C CA . ASP A 1 72 ? -4.846 11.289 -2.163 1.00 97.56 72 ASP A CA 1
ATOM 577 C C . ASP A 1 72 ? -4.900 10.168 -1.128 1.00 97.56 72 ASP A C 1
ATOM 579 O O . ASP A 1 72 ? -5.970 9.817 -0.627 1.00 97.56 72 ASP A O 1
ATOM 583 N N . ASN A 1 73 ? -3.739 9.617 -0.762 1.00 97.81 73 ASN A N 1
ATOM 584 C CA . ASN A 1 73 ? -3.681 8.522 0.199 1.00 97.81 73 ASN A CA 1
ATOM 585 C C . ASN A 1 73 ? -4.096 8.977 1.607 1.00 97.81 73 ASN A C 1
ATOM 587 O O . ASN A 1 73 ? -4.811 8.222 2.272 1.00 97.81 73 ASN A O 1
ATOM 591 N N . LEU A 1 74 ? -3.723 10.194 2.037 1.00 98.19 74 LEU A N 1
ATOM 592 C CA . LEU A 1 74 ? -4.206 10.788 3.292 1.00 98.19 74 LEU A CA 1
ATOM 593 C C . LEU A 1 74 ? -5.732 10.903 3.303 1.00 98.19 74 LEU A C 1
ATOM 595 O O . LEU A 1 74 ? -6.392 10.460 4.247 1.00 98.19 74 LEU A O 1
ATOM 599 N N . MET A 1 75 ? -6.308 11.456 2.236 1.00 97.75 75 MET A N 1
ATOM 600 C CA . MET A 1 75 ? -7.751 11.658 2.131 1.00 97.75 75 MET A CA 1
ATOM 601 C C . MET A 1 75 ? -8.514 10.334 2.088 1.00 97.75 75 MET A C 1
ATOM 603 O O . MET A 1 75 ? -9.526 10.186 2.782 1.00 97.75 75 MET A O 1
ATOM 607 N N . ILE A 1 76 ? -8.015 9.356 1.327 1.00 96.31 76 ILE A N 1
ATOM 608 C CA . ILE A 1 76 ? -8.614 8.024 1.211 1.00 96.31 76 ILE A CA 1
ATOM 609 C C . ILE A 1 76 ? -8.650 7.336 2.576 1.00 96.31 76 ILE A C 1
ATOM 611 O O . ILE A 1 76 ? -9.734 6.951 3.026 1.00 96.31 76 ILE A O 1
ATOM 615 N N . HIS A 1 77 ? -7.507 7.182 3.260 1.00 94.94 77 HIS A N 1
ATOM 616 C CA . HIS A 1 77 ? -7.513 6.442 4.523 1.00 94.94 77 HIS A CA 1
ATOM 617 C C . HIS A 1 77 ? -8.258 7.197 5.624 1.00 94.94 77 HIS A C 1
ATOM 619 O O . HIS A 1 77 ? -8.992 6.572 6.387 1.00 94.94 77 HIS A O 1
ATOM 625 N N . SER A 1 78 ? -8.150 8.531 5.670 1.00 96.38 78 SER A N 1
ATOM 626 C CA . SER A 1 78 ? -8.717 9.318 6.771 1.00 96.38 78 SER A CA 1
ATOM 627 C C . SER A 1 78 ? -10.231 9.266 6.715 1.00 96.38 78 SER A C 1
ATOM 629 O O . SER A 1 78 ? -10.899 9.035 7.724 1.00 96.38 78 SER A O 1
ATOM 631 N N . THR A 1 79 ? -10.772 9.397 5.504 1.00 96.38 79 THR A N 1
ATOM 632 C CA . THR A 1 79 ? -12.211 9.337 5.268 1.00 96.38 79 THR A CA 1
ATOM 633 C C . THR A 1 79 ? -12.754 7.941 5.550 1.00 96.38 79 THR A C 1
ATOM 635 O O . THR A 1 79 ? -13.758 7.813 6.250 1.00 96.38 79 THR A O 1
ATOM 638 N N . VAL A 1 80 ? -12.106 6.886 5.042 1.00 96.56 80 VAL A N 1
ATOM 639 C CA . VAL A 1 80 ? -12.624 5.518 5.190 1.00 96.56 80 VAL A CA 1
ATOM 640 C C . VAL A 1 80 ? -12.533 5.032 6.634 1.00 96.56 80 VAL A C 1
ATOM 642 O O . VAL A 1 80 ? -13.515 4.484 7.130 1.00 96.56 80 VAL A O 1
ATOM 645 N N . VAL A 1 81 ? -11.414 5.256 7.329 1.00 96.50 81 VAL A N 1
ATOM 646 C CA . VAL A 1 81 ? -11.254 4.823 8.728 1.00 96.50 81 VAL A CA 1
ATOM 647 C C . VAL A 1 81 ? -12.249 5.547 9.635 1.00 96.50 81 VAL A C 1
ATOM 649 O O . VAL A 1 81 ? -12.971 4.902 10.398 1.00 96.50 81 VAL A O 1
ATOM 652 N N . GLN A 1 82 ? -12.384 6.870 9.493 1.00 97.31 82 GLN A N 1
ATOM 653 C CA . GLN A 1 82 ? -13.348 7.631 10.287 1.00 97.31 82 GLN A CA 1
ATOM 654 C C . GLN A 1 82 ? -14.797 7.231 9.969 1.00 97.31 82 GLN A C 1
ATOM 656 O O . GLN A 1 82 ? -15.637 7.108 10.863 1.00 97.31 82 GLN A O 1
ATOM 661 N N . ALA A 1 83 ? -15.123 6.990 8.698 1.00 95.25 83 ALA A N 1
ATOM 662 C CA . ALA A 1 83 ? -16.451 6.520 8.323 1.00 95.25 83 ALA A CA 1
ATOM 663 C C . ALA A 1 83 ? -16.740 5.110 8.865 1.00 95.25 83 ALA A C 1
ATOM 665 O O . ALA A 1 83 ? -17.843 4.862 9.359 1.00 95.25 83 ALA A O 1
ATOM 666 N N . ALA A 1 84 ? -15.760 4.204 8.824 1.00 95.31 84 ALA A N 1
ATOM 667 C CA . ALA A 1 84 ? -15.876 2.857 9.371 1.00 95.31 84 ALA A CA 1
ATOM 668 C C . ALA A 1 84 ? -16.176 2.893 10.876 1.00 95.31 84 ALA A C 1
ATOM 670 O O . ALA A 1 84 ? -17.101 2.223 11.338 1.00 95.31 84 ALA A O 1
ATOM 671 N N . HIS A 1 85 ? -15.479 3.754 11.620 1.00 95.62 85 HIS A N 1
ATOM 672 C CA . HIS A 1 85 ? -15.740 3.978 13.040 1.00 95.62 85 HIS A CA 1
ATOM 673 C C . HIS A 1 85 ? -17.170 4.483 13.281 1.00 95.62 85 HIS A C 1
ATOM 675 O O . HIS A 1 85 ? -17.951 3.870 14.014 1.00 95.62 85 HIS A O 1
ATOM 681 N N . ARG A 1 86 ? -17.555 5.573 12.605 1.00 94.31 86 ARG A N 1
ATOM 682 C CA . ARG A 1 86 ? -18.865 6.225 12.792 1.00 94.31 86 ARG A CA 1
ATOM 683 C C . ARG A 1 86 ? -20.047 5.338 12.410 1.00 94.31 86 ARG A C 1
ATOM 685 O O . ARG A 1 86 ? -21.140 5.509 12.945 1.00 94.31 86 ARG A O 1
ATOM 692 N N . THR A 1 87 ? -19.848 4.418 11.470 1.00 90.06 87 THR A N 1
ATOM 693 C CA . THR A 1 87 ? -20.892 3.494 11.003 1.00 90.06 87 THR A CA 1
ATOM 694 C C . THR A 1 87 ? -20.917 2.171 11.763 1.00 90.06 87 THR A C 1
ATOM 696 O O . THR A 1 87 ? -21.879 1.417 11.611 1.00 90.06 87 THR A O 1
ATOM 699 N N . GLY A 1 88 ? -19.931 1.925 12.632 1.00 91.25 88 GLY A N 1
ATOM 700 C CA . GLY A 1 88 ? -19.858 0.727 13.460 1.00 91.25 88 GLY A CA 1
ATOM 701 C C . GLY A 1 88 ? -19.422 -0.518 12.692 1.00 91.25 88 GLY A C 1
ATOM 702 O O . GLY A 1 88 ? -19.985 -1.582 12.925 1.00 91.25 88 GLY A O 1
ATOM 703 N N . VAL A 1 89 ? -18.446 -0.387 11.788 1.00 92.44 89 VAL A N 1
ATOM 704 C CA . VAL A 1 89 ? -17.810 -1.526 11.107 1.00 92.44 89 VAL A CA 1
ATOM 705 C C . VAL A 1 89 ? -17.236 -2.502 12.141 1.00 92.44 89 VAL A C 1
ATOM 707 O O . VAL A 1 89 ? -16.595 -2.107 13.122 1.00 92.44 89 VAL A O 1
ATOM 710 N N . ASP A 1 90 ? -17.458 -3.798 11.925 1.00 91.75 90 ASP A N 1
ATOM 711 C CA . ASP A 1 90 ? -16.987 -4.840 12.831 1.00 91.75 90 ASP A CA 1
ATOM 712 C C . ASP A 1 90 ? -15.469 -4.973 12.764 1.00 91.75 90 ASP A C 1
ATOM 714 O O . ASP A 1 90 ? -14.832 -4.977 13.814 1.00 91.75 90 ASP A O 1
ATOM 718 N N . LYS A 1 91 ? -14.879 -5.013 11.567 1.00 95.56 91 LYS A N 1
ATOM 719 C CA . LYS A 1 91 ? -13.424 -5.092 11.402 1.00 95.56 91 LYS A CA 1
ATOM 720 C C . LYS A 1 91 ? -12.963 -4.420 10.111 1.00 95.56 91 LYS A C 1
ATOM 722 O O . LYS A 1 91 ? -13.642 -4.500 9.084 1.00 95.56 91 LYS A O 1
ATOM 727 N N . LEU A 1 92 ? -11.819 -3.744 10.166 1.00 97.69 92 LEU A N 1
ATOM 728 C CA . LEU A 1 92 ? -11.192 -3.098 9.012 1.00 97.69 92 LEU A CA 1
ATOM 729 C C . LEU A 1 92 ? -9.755 -3.589 8.873 1.00 97.69 92 LEU A C 1
ATOM 731 O O . LEU A 1 92 ? -9.021 -3.597 9.856 1.00 97.69 92 LEU A O 1
ATOM 735 N N . LEU A 1 93 ? -9.351 -3.937 7.653 1.00 97.94 93 LEU A N 1
ATOM 736 C CA . LEU A 1 93 ? -7.964 -4.225 7.298 1.00 97.94 93 LEU A CA 1
ATOM 737 C C . LEU A 1 93 ? -7.454 -3.141 6.349 1.00 97.94 93 LEU A C 1
ATOM 739 O O . LEU A 1 93 ? -8.000 -2.949 5.261 1.00 97.94 93 LEU A O 1
ATOM 743 N N . TYR A 1 94 ? -6.407 -2.435 6.768 1.00 98.06 94 TYR A N 1
ATOM 744 C CA . TYR A 1 94 ? -5.698 -1.439 5.975 1.00 98.06 94 TYR A CA 1
ATOM 745 C C . TYR A 1 94 ? -4.432 -2.023 5.343 1.00 98.06 94 TYR A C 1
ATOM 747 O O . TYR A 1 94 ? -3.609 -2.614 6.041 1.00 98.06 94 TYR A O 1
ATOM 755 N N . LEU A 1 95 ? -4.245 -1.830 4.035 1.00 96.44 95 LEU A N 1
ATOM 756 C CA . LEU A 1 95 ? -2.994 -2.198 3.372 1.00 96.44 95 LEU A CA 1
ATOM 757 C C . LEU A 1 95 ? -2.006 -1.031 3.351 1.00 96.44 95 LEU A C 1
ATOM 759 O O . LEU A 1 95 ? -2.233 -0.001 2.699 1.00 96.44 95 LEU A O 1
ATOM 763 N N . GLY A 1 96 ? -0.886 -1.235 4.045 1.00 94.12 96 GLY A N 1
ATOM 764 C CA . GLY A 1 96 ? 0.299 -0.397 3.952 1.00 94.12 96 GLY A CA 1
ATOM 765 C C . GLY A 1 96 ? 1.112 -0.689 2.685 1.00 94.12 96 GLY A C 1
ATOM 766 O O . GLY A 1 96 ? 0.560 -0.996 1.630 1.00 94.12 96 GLY A O 1
ATOM 767 N N . SER A 1 97 ? 2.430 -0.550 2.784 1.00 93.31 97 SER A N 1
ATOM 768 C CA . SER A 1 97 ? 3.404 -0.877 1.742 1.00 93.31 97 SER A CA 1
ATOM 769 C C . SER A 1 97 ? 4.777 -1.115 2.373 1.00 93.31 97 SER A C 1
ATOM 771 O O . SER A 1 97 ? 5.150 -0.364 3.267 1.00 93.31 97 SER A O 1
ATOM 773 N N . SER A 1 98 ? 5.577 -2.066 1.889 1.00 92.69 98 SER A N 1
ATOM 774 C CA . SER A 1 98 ? 6.960 -2.274 2.366 1.00 92.69 98 SER A CA 1
ATOM 775 C C . SER A 1 98 ? 7.866 -1.040 2.226 1.00 92.69 98 SER A C 1
ATOM 777 O O . SER A 1 98 ? 8.875 -0.921 2.914 1.00 92.69 98 SER A O 1
ATOM 779 N N . CYS A 1 99 ? 7.491 -0.071 1.389 1.00 91.69 99 CYS A N 1
ATOM 780 C CA . CYS A 1 99 ? 8.225 1.182 1.213 1.00 91.69 99 CYS A CA 1
ATOM 781 C C . CYS A 1 99 ? 8.158 2.149 2.413 1.00 91.69 99 CYS A C 1
ATOM 783 O O . CYS A 1 99 ? 8.746 3.223 2.347 1.00 91.69 99 CYS A O 1
ATOM 785 N N . ILE A 1 100 ? 7.412 1.814 3.472 1.00 95.88 100 ILE A N 1
ATOM 786 C CA . ILE A 1 100 ? 7.329 2.629 4.695 1.00 95.88 100 ILE A CA 1
ATOM 787 C C . ILE A 1 100 ? 8.540 2.478 5.614 1.00 95.88 100 ILE A C 1
ATOM 789 O O . ILE A 1 100 ? 8.677 3.233 6.577 1.00 95.88 100 ILE A O 1
ATOM 793 N N . TYR A 1 101 ? 9.361 1.457 5.380 1.00 97.06 101 TYR A N 1
ATOM 794 C CA . TYR A 1 101 ? 10.521 1.197 6.212 1.00 97.06 101 TYR A CA 1
ATOM 795 C C . TYR A 1 101 ? 11.691 2.106 5.822 1.00 97.06 101 TYR A C 1
ATOM 797 O O . TYR A 1 101 ? 11.781 2.542 4.668 1.00 97.06 101 TYR A O 1
ATOM 805 N N . PRO A 1 102 ? 12.602 2.398 6.766 1.00 97.06 102 PRO A N 1
ATOM 806 C CA . PRO A 1 102 ? 13.784 3.197 6.486 1.00 97.06 102 PRO A CA 1
ATOM 807 C C . PRO A 1 102 ? 14.611 2.627 5.335 1.00 97.06 102 PRO A C 1
ATOM 809 O O . PRO A 1 102 ? 14.780 1.412 5.210 1.00 97.06 102 PRO A O 1
ATOM 812 N N . ARG A 1 103 ? 15.209 3.515 4.534 1.00 94.56 103 ARG A N 1
ATOM 813 C CA . ARG A 1 103 ? 16.045 3.136 3.380 1.00 94.56 103 ARG A CA 1
ATOM 814 C C . ARG A 1 103 ? 17.188 2.184 3.758 1.00 94.56 103 ARG A C 1
ATOM 816 O O . ARG A 1 103 ? 17.587 1.343 2.956 1.00 94.56 103 ARG A O 1
ATOM 823 N N . HIS A 1 104 ? 17.719 2.343 4.968 1.00 94.75 104 HIS A N 1
ATOM 824 C CA . HIS A 1 104 ? 18.853 1.589 5.501 1.00 94.75 104 HIS A CA 1
ATOM 825 C C . HIS A 1 104 ? 18.451 0.667 6.662 1.00 94.75 104 HIS A C 1
ATOM 827 O O . HIS A 1 104 ? 19.234 0.475 7.584 1.00 94.75 104 HIS A O 1
ATOM 833 N N . ALA A 1 105 ? 17.229 0.127 6.638 1.00 94.94 105 ALA A N 1
ATOM 834 C CA . ALA A 1 105 ? 16.803 -0.876 7.608 1.00 94.94 105 ALA A CA 1
ATOM 835 C C . ALA A 1 105 ? 17.588 -2.192 7.448 1.00 94.94 105 ALA A C 1
ATOM 837 O O . ALA A 1 105 ? 17.848 -2.644 6.322 1.00 94.94 105 ALA A O 1
ATOM 838 N N . ASP A 1 106 ? 17.919 -2.812 8.582 1.00 95.44 106 ASP A N 1
ATOM 839 C CA . ASP A 1 106 ? 18.564 -4.122 8.631 1.00 95.44 106 ASP A CA 1
ATOM 840 C C . ASP A 1 106 ? 17.690 -5.194 7.969 1.00 95.44 106 ASP A C 1
ATOM 842 O O . ASP A 1 106 ? 16.461 -5.120 7.971 1.00 95.44 106 ASP A O 1
ATOM 846 N N . GLN A 1 107 ? 18.341 -6.186 7.361 1.00 93.06 107 GLN A N 1
ATOM 847 C CA . GLN A 1 107 ? 17.675 -7.276 6.651 1.00 93.06 107 GLN A CA 1
ATOM 848 C C . GLN A 1 107 ? 17.783 -8.582 7.455 1.00 93.06 107 GLN A C 1
ATOM 850 O O . GLN A 1 107 ? 18.890 -8.921 7.882 1.00 93.06 107 GLN A O 1
ATOM 855 N N . PRO A 1 108 ? 16.696 -9.366 7.591 1.00 93.25 108 PRO A N 1
ATOM 856 C CA . PRO A 1 108 ? 15.336 -9.070 7.129 1.00 93.25 108 PRO A CA 1
ATOM 857 C C . PRO A 1 108 ? 14.692 -7.929 7.932 1.00 93.25 108 PRO A C 1
ATOM 859 O O . PRO A 1 108 ? 14.913 -7.815 9.134 1.00 93.25 108 PRO A O 1
ATOM 862 N N . ILE A 1 109 ? 13.891 -7.098 7.259 1.00 94.25 109 ILE A N 1
ATOM 863 C CA . ILE A 1 109 ? 13.194 -5.984 7.913 1.00 94.25 109 ILE A CA 1
ATOM 864 C C . ILE A 1 109 ? 12.081 -6.548 8.801 1.00 94.25 109 ILE A C 1
ATOM 866 O O . ILE A 1 109 ? 11.203 -7.252 8.302 1.00 94.25 109 ILE A O 1
ATOM 870 N N . THR A 1 110 ? 12.097 -6.208 10.089 1.00 95.56 110 THR A N 1
ATOM 871 C CA . THR A 1 110 ? 11.010 -6.519 11.029 1.00 95.56 110 THR A CA 1
ATOM 872 C C . THR A 1 110 ? 10.066 -5.328 11.196 1.00 95.56 110 THR A C 1
ATOM 874 O O . THR A 1 110 ? 10.400 -4.189 10.856 1.00 95.56 110 THR A O 1
ATOM 877 N N . GLU A 1 111 ? 8.877 -5.566 11.743 1.00 94.56 111 GLU A N 1
ATOM 878 C CA . GLU A 1 111 ? 7.869 -4.535 11.987 1.00 94.56 111 GLU A CA 1
ATOM 879 C C . GLU A 1 111 ? 8.371 -3.412 12.912 1.00 94.56 111 GLU A C 1
ATOM 881 O O . GLU A 1 111 ? 7.983 -2.252 12.745 1.00 94.56 111 GLU A O 1
ATOM 886 N N . GLU A 1 112 ? 9.279 -3.717 13.845 1.00 96.75 112 GLU A N 1
ATOM 887 C CA . GLU A 1 112 ? 9.894 -2.744 14.758 1.00 96.75 112 GLU A CA 1
ATOM 888 C C . GLU A 1 112 ? 10.793 -1.726 14.046 1.00 96.75 112 GLU A C 1
ATOM 890 O O . GLU A 1 112 ? 11.088 -0.676 14.615 1.00 96.75 112 GLU A O 1
ATOM 895 N N . ALA A 1 113 ? 11.206 -1.989 12.802 1.00 97.19 113 ALA A N 1
ATOM 896 C CA . ALA A 1 113 ? 11.978 -1.039 12.004 1.00 97.19 113 ALA A CA 1
ATOM 897 C C . ALA A 1 113 ? 11.144 0.169 11.537 1.00 97.19 113 ALA A C 1
ATOM 899 O O . ALA A 1 113 ? 11.688 1.146 11.017 1.00 97.19 113 ALA A O 1
ATOM 900 N N . LEU A 1 114 ? 9.818 0.134 11.691 1.00 97.06 114 LEU A N 1
ATOM 901 C CA . LEU A 1 114 ? 8.956 1.251 11.326 1.00 97.06 114 LEU A CA 1
ATOM 902 C C . LEU A 1 114 ? 9.336 2.518 12.112 1.00 97.06 114 LEU A C 1
ATOM 904 O O . LEU A 1 114 ? 9.323 2.524 13.339 1.00 97.06 114 LEU A O 1
ATOM 908 N N . LEU A 1 115 ? 9.595 3.619 11.395 1.00 96.75 115 LEU A N 1
ATOM 909 C CA . LEU A 1 115 ? 9.954 4.934 11.957 1.00 96.75 115 LEU A CA 1
ATOM 910 C C . LEU A 1 115 ? 11.294 4.988 12.719 1.00 96.75 115 LEU A C 1
ATOM 912 O O . LEU A 1 115 ? 11.520 5.933 13.472 1.00 96.75 115 LEU A O 1
ATOM 916 N N . THR A 1 116 ? 12.209 4.037 12.507 1.00 97.69 116 THR A N 1
ATOM 917 C CA . THR A 1 116 ? 13.533 4.048 13.163 1.00 97.69 116 THR A CA 1
ATOM 918 C C . THR A 1 116 ? 14.603 4.849 12.411 1.00 97.69 116 THR A C 1
ATOM 920 O O . THR A 1 116 ? 15.704 5.039 12.926 1.00 97.69 116 THR A O 1
ATOM 923 N N . GLY A 1 117 ? 14.304 5.355 11.210 1.00 96.88 117 GLY A N 1
ATOM 924 C CA . GLY A 1 117 ? 15.260 6.082 10.375 1.00 96.88 117 GLY A CA 1
ATOM 925 C C . GLY A 1 117 ? 14.624 6.786 9.169 1.00 96.88 117 GLY A C 1
ATOM 926 O O . GLY A 1 117 ? 13.403 6.741 9.002 1.00 96.88 117 GLY A O 1
ATOM 927 N N . PRO A 1 118 ? 15.440 7.447 8.326 1.00 97.81 118 PRO A N 1
ATOM 928 C CA . PRO A 1 118 ? 14.955 8.191 7.166 1.00 97.81 118 PRO A CA 1
ATOM 929 C C . PRO A 1 118 ? 14.377 7.271 6.082 1.00 97.81 118 PRO A C 1
ATOM 931 O O . PRO A 1 118 ? 14.897 6.182 5.813 1.00 97.81 118 PRO A O 1
ATOM 934 N N . LEU A 1 119 ? 13.312 7.748 5.438 1.00 97.56 119 LEU A N 1
ATOM 935 C CA . LEU A 1 119 ? 12.647 7.086 4.316 1.00 97.56 119 LEU A CA 1
ATOM 936 C C . LEU A 1 119 ? 13.451 7.256 3.017 1.00 97.56 119 LEU A C 1
ATOM 938 O O . LEU A 1 119 ? 14.382 8.057 2.932 1.00 97.56 119 LEU A O 1
ATOM 942 N N . GLU A 1 120 ? 13.094 6.489 1.990 1.00 95.94 120 GLU A N 1
ATOM 943 C CA . GLU A 1 120 ? 13.644 6.678 0.648 1.00 95.94 120 GLU A CA 1
ATOM 944 C C . GLU A 1 120 ? 13.053 7.964 0.026 1.00 95.94 120 GLU A C 1
ATOM 946 O O . GLU A 1 120 ? 11.838 8.043 -0.156 1.00 95.94 120 GLU A O 1
ATOM 951 N N . PRO A 1 121 ? 13.870 8.971 -0.352 1.00 95.56 121 PRO A N 1
ATOM 952 C CA . PRO A 1 121 ? 13.357 10.267 -0.817 1.00 95.56 121 PRO A CA 1
ATOM 953 C C . PRO A 1 121 ? 12.376 10.164 -1.988 1.00 95.56 121 PRO A C 1
ATOM 955 O O . PRO A 1 121 ? 11.412 10.919 -2.076 1.00 95.56 121 PRO A O 1
ATOM 958 N N . THR A 1 122 ? 12.591 9.186 -2.870 1.00 91.94 122 THR A N 1
ATOM 959 C CA . THR A 1 122 ? 11.743 8.944 -4.041 1.00 91.94 122 THR A CA 1
ATOM 960 C C . THR A 1 122 ? 10.287 8.650 -3.666 1.00 91.94 122 THR A C 1
ATOM 962 O O . THR A 1 122 ? 9.386 9.031 -4.405 1.00 91.94 122 THR A O 1
ATOM 965 N N . ASN A 1 123 ? 10.038 7.965 -2.546 1.00 92.81 123 ASN A N 1
ATOM 966 C CA . ASN A 1 123 ? 8.706 7.495 -2.155 1.00 92.81 123 ASN A CA 1
ATOM 967 C C . ASN A 1 123 ? 8.176 8.155 -0.873 1.00 92.81 123 ASN A C 1
ATOM 969 O O . ASN A 1 123 ? 7.126 7.745 -0.380 1.00 92.81 123 ASN A O 1
ATOM 973 N N . GLU A 1 124 ? 8.866 9.173 -0.352 1.00 95.81 124 GLU A N 1
ATOM 974 C CA . GLU A 1 124 ? 8.610 9.743 0.972 1.00 95.81 124 GLU A CA 1
ATOM 975 C C . GLU A 1 124 ? 7.146 10.170 1.159 1.00 95.81 124 GLU A C 1
ATOM 977 O O . GLU A 1 124 ? 6.515 9.780 2.139 1.00 95.81 124 GLU A O 1
ATOM 982 N N . GLY A 1 125 ? 6.558 10.891 0.196 1.00 96.31 125 GLY A N 1
ATOM 983 C CA . GLY A 1 125 ? 5.158 11.330 0.280 1.00 96.31 125 GLY A CA 1
ATOM 984 C C . GLY A 1 125 ? 4.162 10.166 0.372 1.00 96.31 125 GLY A C 1
ATOM 985 O O . GLY A 1 125 ? 3.252 10.176 1.203 1.00 96.31 125 GLY A O 1
ATOM 986 N N . TYR A 1 126 ? 4.361 9.121 -0.432 1.00 96.75 126 TYR A N 1
ATOM 987 C CA . TYR A 1 126 ? 3.536 7.913 -0.384 1.00 96.75 126 TYR A CA 1
ATOM 988 C C . TYR A 1 126 ? 3.749 7.127 0.918 1.00 96.75 126 TYR A C 1
ATOM 990 O O . TYR A 1 126 ? 2.782 6.711 1.562 1.00 96.75 126 TYR A O 1
ATOM 998 N N . ALA A 1 127 ? 5.005 6.962 1.336 1.00 97.12 127 ALA A N 1
ATOM 999 C CA . ALA A 1 127 ? 5.379 6.267 2.559 1.00 97.12 127 ALA A CA 1
ATOM 1000 C C . ALA A 1 127 ? 4.783 6.955 3.796 1.00 97.12 127 ALA A C 1
ATOM 1002 O O . ALA A 1 127 ? 4.109 6.298 4.587 1.00 97.12 127 ALA A O 1
ATOM 1003 N N . LEU A 1 128 ? 4.918 8.278 3.922 1.00 98.31 128 LEU A N 1
ATOM 1004 C CA . LEU A 1 128 ? 4.326 9.056 5.014 1.00 98.31 128 LEU A CA 1
ATOM 1005 C C . LEU A 1 128 ? 2.803 8.900 5.073 1.00 98.31 128 LEU A C 1
ATOM 1007 O O . LEU A 1 128 ? 2.250 8.694 6.156 1.00 98.31 128 LEU A O 1
ATOM 1011 N N . ALA A 1 129 ? 2.117 8.920 3.926 1.00 97.94 129 ALA A N 1
ATOM 1012 C CA . ALA A 1 129 ? 0.680 8.665 3.891 1.00 97.94 129 ALA A CA 1
ATOM 1013 C C . ALA A 1 129 ? 0.341 7.244 4.376 1.00 97.94 129 ALA A C 1
ATOM 1015 O O . ALA A 1 129 ? -0.574 7.057 5.178 1.00 97.94 129 ALA A O 1
ATOM 1016 N N . LYS A 1 130 ? 1.077 6.215 3.943 1.00 97.69 130 LYS A N 1
ATOM 1017 C CA . LYS A 1 130 ? 0.841 4.841 4.417 1.00 97.69 130 LYS A CA 1
ATOM 1018 C C . LYS A 1 130 ? 1.097 4.694 5.918 1.00 97.69 130 LYS A C 1
ATOM 1020 O O . LYS A 1 130 ? 0.294 4.069 6.610 1.00 97.69 130 LYS A O 1
ATOM 1025 N N . ILE A 1 131 ? 2.144 5.329 6.440 1.00 98.38 131 ILE A N 1
ATOM 1026 C CA . ILE A 1 131 ? 2.448 5.365 7.877 1.00 98.38 131 ILE A CA 1
ATOM 1027 C C . ILE A 1 131 ? 1.308 6.023 8.658 1.00 98.38 131 ILE A C 1
ATOM 1029 O O . ILE A 1 131 ? 0.850 5.469 9.658 1.00 98.38 131 ILE A O 1
ATOM 1033 N N . ALA A 1 132 ? 0.804 7.165 8.185 1.00 98.38 132 ALA A N 1
ATOM 1034 C CA . ALA A 1 132 ? -0.318 7.852 8.815 1.00 98.38 132 ALA A CA 1
ATOM 1035 C C . ALA A 1 132 ? -1.568 6.958 8.891 1.00 98.38 132 ALA A C 1
ATOM 1037 O O . ALA A 1 132 ? -2.202 6.890 9.942 1.00 98.38 132 ALA A O 1
ATOM 1038 N N . GLY A 1 133 ? -1.878 6.198 7.834 1.00 98.00 133 GLY A N 1
ATOM 1039 C CA . GLY A 1 133 ? -3.003 5.257 7.827 1.00 98.00 133 GLY A CA 1
ATOM 1040 C C . GLY A 1 133 ? -2.856 4.109 8.836 1.00 98.00 133 GLY A C 1
ATOM 1041 O O . GLY A 1 133 ? -3.830 3.740 9.497 1.00 98.00 133 GLY A O 1
ATOM 1042 N N . ILE A 1 134 ? -1.637 3.585 9.018 1.00 97.94 134 ILE A N 1
ATOM 1043 C CA . ILE A 1 134 ? -1.327 2.569 10.041 1.00 97.94 134 ILE A CA 1
ATOM 1044 C C . ILE A 1 134 ? -1.552 3.149 11.436 1.00 97.94 134 ILE A C 1
ATOM 1046 O O . ILE A 1 134 ? -2.310 2.588 12.229 1.00 97.94 134 ILE A O 1
ATOM 1050 N N . LYS A 1 135 ? -0.957 4.315 11.721 1.00 98.38 135 LYS A N 1
ATOM 1051 C CA . LYS A 1 135 ? -1.111 4.991 13.016 1.00 98.38 135 LYS A CA 1
ATOM 1052 C C . LYS A 1 135 ? -2.558 5.384 13.288 1.00 98.38 135 LYS A C 1
ATOM 1054 O O . LYS A 1 135 ? -3.006 5.308 14.431 1.00 98.38 135 LYS A O 1
ATOM 1059 N N . LEU A 1 136 ? -3.330 5.716 12.258 1.00 98.00 136 LEU A N 1
ATOM 1060 C CA . LEU A 1 136 ? -4.761 5.954 12.395 1.00 98.00 136 LEU A CA 1
ATOM 1061 C C . LEU A 1 136 ? -5.502 4.686 12.847 1.00 98.00 136 LEU A C 1
ATOM 1063 O O . LEU A 1 136 ? -6.279 4.743 13.795 1.00 98.00 136 LEU A O 1
ATOM 1067 N N . CYS A 1 137 ? -5.217 3.523 12.257 1.00 98.00 137 CYS A N 1
ATOM 1068 C CA . CYS A 1 137 ? -5.813 2.259 12.704 1.00 98.00 137 CYS A CA 1
ATOM 1069 C C . CYS A 1 137 ? -5.409 1.912 14.148 1.00 98.00 137 CYS A C 1
ATOM 1071 O O . CYS A 1 137 ? -6.275 1.613 14.973 1.00 98.00 137 CYS A O 1
ATOM 1073 N N . GLU A 1 138 ? -4.117 2.017 14.482 1.00 97.25 138 GLU A N 1
ATOM 1074 C CA . GLU A 1 138 ? -3.600 1.774 15.839 1.00 97.25 138 GLU A CA 1
ATOM 1075 C C . GLU A 1 138 ? -4.271 2.680 16.884 1.00 97.25 138 GLU A C 1
ATOM 1077 O O . GLU A 1 138 ? -4.674 2.227 17.960 1.00 97.25 138 GLU A O 1
ATOM 1082 N N . THR A 1 139 ? -4.405 3.973 16.578 1.00 98.00 139 THR A N 1
ATOM 1083 C CA . THR A 1 139 ? -4.996 4.945 17.503 1.00 98.00 139 THR A CA 1
ATOM 1084 C C . THR A 1 139 ? -6.494 4.732 17.685 1.00 98.00 139 THR A C 1
ATOM 1086 O O . THR A 1 139 ? -6.950 4.780 18.825 1.00 98.00 139 THR A O 1
ATOM 1089 N N . TYR A 1 140 ? -7.248 4.404 16.631 1.00 98.25 140 TYR A N 1
ATOM 1090 C CA . TYR A 1 140 ? -8.676 4.075 16.749 1.00 98.25 140 TYR A CA 1
ATOM 1091 C C . TYR A 1 140 ? -8.902 2.794 17.553 1.00 98.25 140 TYR A C 1
ATOM 1093 O O . TYR A 1 140 ? -9.774 2.752 18.424 1.00 98.25 140 TYR A O 1
ATOM 1101 N N . ARG A 1 141 ? -8.059 1.777 17.345 1.00 95.94 141 ARG A N 1
ATOM 1102 C CA . ARG A 1 141 ? -8.074 0.560 18.162 1.00 95.94 141 ARG A CA 1
ATOM 1103 C C . ARG A 1 141 ? -7.833 0.875 19.637 1.00 95.94 141 ARG A C 1
ATOM 1105 O O . ARG A 1 141 ? -8.585 0.409 20.490 1.00 95.94 141 ARG A O 1
ATOM 1112 N N . ARG A 1 142 ? -6.826 1.698 19.946 1.00 96.50 142 ARG A N 1
ATOM 1113 C CA . ARG A 1 142 ? -6.476 2.080 21.325 1.00 96.50 142 ARG A CA 1
ATOM 1114 C C . ARG A 1 142 ? -7.529 2.969 21.991 1.00 96.50 142 ARG A C 1
ATOM 1116 O O . ARG A 1 142 ? -7.827 2.770 23.162 1.00 96.50 142 ARG A O 1
ATOM 1123 N N . GLN A 1 143 ? -8.052 3.961 21.275 1.00 97.50 143 GLN A N 1
ATOM 1124 C CA . GLN A 1 143 ? -8.941 4.981 21.832 1.00 97.50 143 GLN A CA 1
ATOM 1125 C C . GLN A 1 143 ? -10.400 4.518 21.900 1.00 97.50 143 GLN A C 1
ATOM 1127 O O . GLN A 1 143 ? -11.083 4.797 22.883 1.00 97.50 143 GLN A O 1
ATOM 1132 N N . TYR A 1 144 ? -10.880 3.821 20.869 1.00 96.88 144 TYR A N 1
ATOM 1133 C CA . TYR A 1 144 ? -12.298 3.486 20.710 1.00 96.88 144 TYR A CA 1
ATOM 1134 C C . TYR A 1 144 ? -12.597 1.985 20.783 1.00 96.88 144 TYR A C 1
ATOM 1136 O O . TYR A 1 144 ? -13.768 1.599 20.807 1.00 96.88 144 TYR A O 1
ATOM 1144 N N . GLY A 1 145 ? -11.569 1.130 20.824 1.00 95.75 145 GLY A N 1
ATOM 1145 C CA . GLY A 1 145 ? -11.741 -0.324 20.807 1.00 95.75 145 GLY A CA 1
ATOM 1146 C C . GLY A 1 145 ? -12.201 -0.871 19.453 1.00 95.75 145 GLY A C 1
ATOM 1147 O O . GLY A 1 145 ? -12.782 -1.958 19.398 1.00 95.75 145 GLY A O 1
ATOM 1148 N N . ASP A 1 146 ? -11.993 -0.126 18.365 1.00 96.94 146 ASP A N 1
ATOM 1149 C CA . ASP A 1 146 ? -12.303 -0.607 17.019 1.00 96.94 146 ASP A CA 1
ATOM 1150 C C . ASP A 1 146 ? -11.350 -1.736 16.610 1.00 96.94 146 ASP A C 1
ATOM 1152 O O . ASP A 1 146 ? -10.151 -1.682 16.880 1.00 96.94 146 ASP A O 1
ATOM 1156 N N . ASP A 1 147 ? -11.859 -2.754 15.911 1.00 96.88 147 ASP A N 1
ATOM 1157 C CA . ASP A 1 147 ? -11.017 -3.837 15.391 1.00 96.88 147 ASP A CA 1
ATOM 1158 C C . ASP A 1 147 ? -10.416 -3.432 14.036 1.00 96.88 147 ASP A C 1
ATOM 1160 O O . ASP A 1 147 ? -10.732 -3.989 12.988 1.00 96.88 147 ASP A O 1
ATOM 1164 N N . PHE A 1 148 ? -9.622 -2.364 14.038 1.00 97.62 148 PHE A N 1
ATOM 1165 C CA . PHE A 1 148 ? -8.931 -1.876 12.847 1.00 97.62 148 PHE A CA 1
ATOM 1166 C C . PHE A 1 148 ? -7.482 -2.350 12.895 1.00 97.62 148 PHE A C 1
ATOM 1168 O O . PHE A 1 148 ? -6.779 -2.127 13.883 1.00 97.62 148 PHE A O 1
ATOM 1175 N N . ILE A 1 149 ? -7.070 -3.062 11.850 1.00 97.25 149 ILE A N 1
ATOM 1176 C CA . ILE A 1 149 ? -5.769 -3.720 11.726 1.00 97.25 149 ILE A CA 1
ATOM 1177 C C . ILE A 1 149 ? -5.097 -3.278 10.429 1.00 97.25 149 ILE A C 1
ATOM 1179 O O . ILE A 1 149 ? -5.760 -2.797 9.507 1.00 97.25 149 ILE A O 1
ATOM 1183 N N . SER A 1 150 ? -3.787 -3.470 10.332 1.00 96.81 150 SER A N 1
ATOM 1184 C CA . SER A 1 150 ? -3.024 -3.187 9.117 1.00 96.81 150 SER A CA 1
ATOM 1185 C C . SER A 1 150 ? -2.103 -4.340 8.747 1.00 96.81 150 SER A C 1
ATOM 1187 O O . SER A 1 150 ? -1.585 -5.013 9.634 1.00 96.81 150 SER A O 1
ATOM 1189 N N . ALA A 1 151 ? -1.865 -4.523 7.450 1.00 95.62 151 ALA A N 1
ATOM 1190 C CA . ALA A 1 151 ? -0.912 -5.490 6.913 1.00 95.62 151 ALA A CA 1
ATOM 1191 C C . ALA A 1 151 ? 0.094 -4.806 5.977 1.00 95.62 151 ALA A C 1
ATOM 1193 O O . ALA A 1 151 ? -0.233 -3.800 5.333 1.00 95.62 151 ALA A O 1
ATOM 1194 N N . MET A 1 152 ? 1.310 -5.358 5.909 1.00 94.75 152 MET A N 1
ATOM 1195 C CA . MET A 1 152 ? 2.428 -4.805 5.144 1.00 94.75 152 MET A CA 1
ATOM 1196 C C . MET A 1 152 ? 2.852 -5.749 4.016 1.00 94.75 152 MET A C 1
ATOM 1198 O O . MET A 1 152 ? 3.675 -6.632 4.242 1.00 94.75 152 MET A O 1
ATOM 1202 N N . PRO A 1 153 ? 2.291 -5.612 2.804 1.00 93.25 153 PRO A N 1
ATOM 1203 C CA . PRO A 1 153 ? 2.742 -6.419 1.683 1.00 93.25 153 PRO A CA 1
ATOM 1204 C C . PRO A 1 153 ? 4.145 -6.001 1.221 1.00 93.25 153 PRO A C 1
ATOM 1206 O O . PRO A 1 153 ? 4.499 -4.817 1.247 1.00 93.25 153 PRO A O 1
ATOM 1209 N N . THR A 1 154 ? 4.908 -6.986 0.746 1.00 92.00 154 THR A N 1
ATOM 1210 C CA . THR A 1 154 ? 6.139 -6.795 -0.040 1.00 92.00 154 THR A CA 1
ATOM 1211 C C . THR A 1 154 ? 5.803 -6.426 -1.497 1.00 92.00 154 THR A C 1
ATOM 1213 O O . THR A 1 154 ? 4.660 -6.070 -1.793 1.00 92.00 154 THR A O 1
ATOM 1216 N N . ASN A 1 155 ? 6.768 -6.468 -2.425 1.00 90.56 155 ASN A N 1
ATOM 1217 C CA . ASN A 1 155 ? 6.465 -6.204 -3.839 1.00 90.56 155 ASN A CA 1
ATOM 1218 C C . ASN A 1 155 ? 5.473 -7.245 -4.372 1.00 90.56 155 ASN A C 1
ATOM 1220 O O . ASN A 1 155 ? 5.679 -8.447 -4.209 1.00 90.56 155 ASN A O 1
ATOM 1224 N N . LEU A 1 156 ? 4.415 -6.782 -5.031 1.00 92.19 156 LEU A N 1
ATOM 1225 C CA . LEU A 1 156 ? 3.358 -7.644 -5.552 1.00 92.19 156 LEU A CA 1
ATOM 1226 C C . LEU A 1 156 ? 3.495 -7.834 -7.055 1.00 92.19 156 LEU A C 1
ATOM 1228 O O . LEU A 1 156 ? 4.022 -6.968 -7.752 1.00 92.19 156 LEU A O 1
ATOM 1232 N N . TYR A 1 157 ? 2.986 -8.961 -7.536 1.00 93.50 157 TYR A N 1
ATOM 1233 C CA . TYR A 1 157 ? 2.790 -9.224 -8.956 1.00 93.50 157 TYR A CA 1
ATOM 1234 C C . TYR A 1 157 ? 1.603 -10.160 -9.166 1.00 93.50 157 TYR A C 1
ATOM 1236 O O . TYR A 1 157 ? 1.207 -10.895 -8.259 1.00 93.50 157 TYR A O 1
ATOM 1244 N N . GLY A 1 158 ? 1.046 -10.146 -10.373 1.00 93.31 158 GLY A N 1
ATOM 1245 C CA . GLY A 1 158 ? -0.014 -11.067 -10.763 1.00 93.31 158 GLY A CA 1
ATOM 1246 C C . GLY A 1 158 ? -0.985 -10.465 -11.776 1.00 93.31 158 GLY A C 1
ATOM 1247 O O . GLY A 1 158 ? -0.694 -9.442 -12.403 1.00 93.31 158 GLY A O 1
ATOM 1248 N N . PRO A 1 159 ? -2.149 -11.100 -11.971 1.00 90.88 159 PRO A N 1
ATOM 1249 C CA . PRO A 1 159 ? -3.172 -10.615 -12.889 1.00 90.88 159 PRO A CA 1
ATOM 1250 C C . PRO A 1 159 ? -3.654 -9.196 -12.547 1.00 90.88 159 PRO A C 1
ATOM 1252 O O . PRO A 1 159 ? -3.940 -8.884 -11.394 1.00 90.88 159 PRO A O 1
ATOM 1255 N N . GLY A 1 160 ? -3.802 -8.349 -13.571 1.00 85.94 160 GLY A N 1
ATOM 1256 C CA . GLY A 1 160 ? -4.293 -6.971 -13.419 1.00 85.94 160 GLY A CA 1
ATOM 1257 C C . GLY A 1 160 ? -3.230 -5.928 -13.055 1.00 85.94 160 GLY A C 1
ATOM 1258 O O . GLY A 1 160 ? -3.591 -4.779 -12.802 1.00 85.94 160 GLY A O 1
ATOM 1259 N N . ASP A 1 161 ? -1.948 -6.303 -13.041 1.00 88.38 161 ASP A N 1
ATOM 1260 C CA . ASP A 1 161 ? -0.828 -5.373 -12.851 1.00 88.38 161 ASP A CA 1
ATOM 1261 C C . ASP A 1 161 ? -0.619 -4.443 -14.067 1.00 88.38 161 ASP A C 1
ATOM 1263 O O . ASP A 1 161 ? -1.184 -4.644 -15.147 1.00 88.38 161 ASP A O 1
ATOM 1267 N N . ASN A 1 162 ? 0.205 -3.410 -13.894 1.00 84.12 162 ASN A N 1
ATOM 1268 C CA . ASN A 1 162 ? 0.592 -2.496 -14.960 1.00 84.12 162 ASN A CA 1
ATOM 1269 C C . ASN A 1 162 ? 1.797 -3.041 -15.747 1.00 84.12 162 ASN A C 1
ATOM 1271 O O . ASN A 1 162 ? 2.944 -2.890 -15.327 1.00 84.12 162 ASN A O 1
ATOM 1275 N N . PHE A 1 163 ? 1.524 -3.633 -16.913 1.00 86.06 163 PHE A N 1
ATOM 1276 C CA . PHE A 1 163 ? 2.524 -4.155 -17.858 1.00 86.06 163 PHE A CA 1
ATOM 1277 C C . PHE A 1 163 ? 3.039 -3.100 -18.854 1.00 86.06 163 PHE A C 1
ATOM 1279 O O . PHE A 1 163 ? 3.513 -3.450 -19.936 1.00 86.06 163 PHE A O 1
ATOM 1286 N N . ASP A 1 164 ? 2.903 -1.817 -18.520 1.00 83.31 164 ASP A N 1
ATOM 1287 C CA . ASP A 1 164 ? 3.527 -0.718 -19.249 1.00 83.31 164 ASP A CA 1
ATOM 1288 C C . ASP A 1 164 ? 5.032 -0.628 -18.940 1.00 83.31 164 ASP A C 1
ATOM 1290 O O . ASP A 1 164 ? 5.457 -0.827 -17.801 1.00 83.31 164 ASP A O 1
ATOM 1294 N N . LEU A 1 165 ? 5.849 -0.331 -19.952 1.00 79.88 165 LEU A N 1
ATOM 1295 C CA . LEU A 1 165 ? 7.309 -0.313 -19.817 1.00 79.88 165 LEU A CA 1
ATOM 1296 C C . LEU A 1 165 ? 7.845 0.915 -19.074 1.00 79.88 165 LEU A C 1
ATOM 1298 O O . LEU A 1 165 ? 8.912 0.829 -18.465 1.00 79.88 165 LEU A O 1
ATOM 1302 N N . GLU A 1 166 ? 7.135 2.042 -19.125 1.00 72.19 166 GLU A N 1
ATOM 1303 C CA . GLU A 1 166 ? 7.580 3.307 -18.533 1.00 72.19 166 GLU A CA 1
ATOM 1304 C C . GLU A 1 166 ? 7.037 3.484 -17.110 1.00 72.19 166 GLU A C 1
ATOM 1306 O O . GLU A 1 166 ? 7.751 3.929 -16.208 1.00 72.19 166 GLU A O 1
ATOM 1311 N N . GLY A 1 167 ? 5.773 3.112 -16.891 1.00 68.50 167 GLY A N 1
ATOM 1312 C CA . GLY A 1 167 ? 5.070 3.269 -15.617 1.00 68.50 167 GLY A CA 1
ATOM 1313 C C . GLY A 1 167 ? 4.955 2.000 -14.766 1.00 68.50 167 GLY A C 1
ATOM 1314 O O . GLY A 1 167 ? 4.478 2.083 -13.629 1.00 68.50 167 GLY A O 1
ATOM 1315 N N . GLY A 1 168 ? 5.330 0.835 -15.299 1.00 70.50 168 GLY A N 1
ATOM 1316 C CA . GLY A 1 168 ? 5.202 -0.458 -14.628 1.00 70.50 168 GLY A CA 1
ATOM 1317 C C . GLY A 1 168 ? 6.225 -0.691 -13.516 1.00 70.50 168 GLY A C 1
ATOM 1318 O O . GLY A 1 168 ? 7.310 -0.107 -13.474 1.00 70.50 168 GLY A O 1
ATOM 1319 N N . HIS A 1 169 ? 5.882 -1.587 -12.591 1.00 80.81 169 HIS A N 1
ATOM 1320 C CA . HIS A 1 169 ? 6.842 -2.093 -11.612 1.00 80.81 169 HIS A CA 1
ATOM 1321 C C . HIS A 1 169 ? 7.850 -3.043 -12.276 1.00 80.81 169 HIS A C 1
ATOM 1323 O O . HIS A 1 169 ? 7.627 -3.552 -13.372 1.00 80.81 169 HIS A O 1
ATOM 1329 N N . VAL A 1 170 ? 8.969 -3.312 -11.597 1.00 85.25 170 VAL A N 1
ATOM 1330 C CA . VAL A 1 170 ? 10.098 -4.075 -12.162 1.00 85.25 170 VAL A CA 1
ATOM 13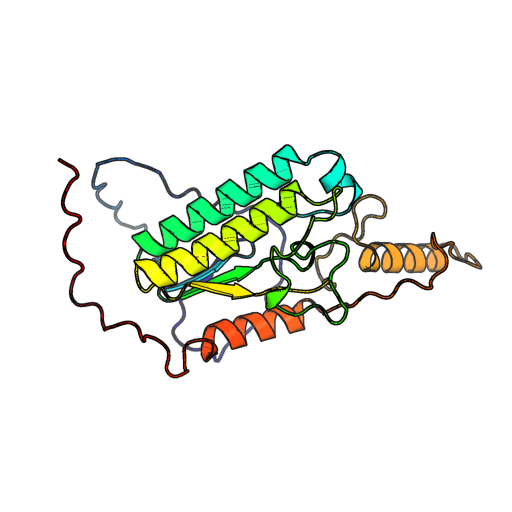31 C C . VAL A 1 170 ? 9.662 -5.409 -12.775 1.00 85.25 170 VAL A C 1
ATOM 1333 O O . VAL A 1 170 ? 10.050 -5.709 -13.898 1.00 85.25 170 VAL A O 1
ATOM 1336 N N . LEU A 1 171 ? 8.860 -6.208 -12.065 1.00 88.56 171 LEU A N 1
ATOM 1337 C CA . LEU A 1 171 ? 8.483 -7.541 -12.534 1.00 88.56 171 LEU A CA 1
ATOM 1338 C C . LEU A 1 171 ? 7.534 -7.523 -13.750 1.00 88.56 171 LEU A C 1
ATOM 1340 O O . LEU A 1 171 ? 7.894 -8.149 -14.748 1.00 88.56 171 LEU A O 1
ATOM 1344 N N . PRO A 1 172 ? 6.396 -6.794 -13.756 1.00 87.31 172 PRO A N 1
ATOM 1345 C CA . PRO A 1 172 ? 5.543 -6.719 -14.946 1.00 87.31 172 PRO A CA 1
ATOM 1346 C C . PRO A 1 172 ? 6.254 -6.057 -16.137 1.00 87.31 172 PRO A C 1
ATOM 1348 O O . PRO A 1 172 ? 6.097 -6.524 -17.266 1.00 87.31 172 PRO A O 1
ATOM 1351 N N . ALA A 1 173 ? 7.104 -5.047 -15.904 1.00 87.12 173 ALA A N 1
ATOM 1352 C CA . ALA A 1 173 ? 7.912 -4.441 -16.960 1.00 87.12 173 ALA A CA 1
ATOM 1353 C C . ALA A 1 173 ? 8.908 -5.451 -17.558 1.00 87.12 173 ALA A C 1
ATOM 1355 O O . ALA A 1 173 ? 9.010 -5.564 -18.776 1.00 87.12 173 ALA A O 1
ATOM 1356 N N . LEU A 1 174 ? 9.608 -6.243 -16.736 1.00 90.38 174 LEU A N 1
ATOM 1357 C CA . LEU A 1 174 ? 10.505 -7.295 -17.230 1.00 90.38 174 LEU A CA 1
ATOM 1358 C C . LEU A 1 174 ? 9.749 -8.382 -17.998 1.00 90.38 174 LEU A C 1
ATOM 1360 O O . LEU A 1 174 ? 10.185 -8.754 -19.085 1.00 90.38 174 LEU A O 1
ATOM 1364 N N . MET A 1 175 ? 8.610 -8.855 -17.481 1.00 92.62 175 MET A N 1
ATOM 1365 C CA . MET A 1 175 ? 7.760 -9.825 -18.182 1.00 92.62 175 MET A CA 1
ATOM 1366 C C . MET A 1 175 ? 7.370 -9.314 -19.569 1.00 92.62 175 MET A C 1
ATOM 1368 O O . MET A 1 175 ? 7.477 -10.053 -20.548 1.00 92.62 175 MET A O 1
ATOM 1372 N N . ARG A 1 176 ? 6.981 -8.037 -19.663 1.00 91.12 176 ARG A N 1
ATOM 1373 C CA . ARG A 1 176 ? 6.642 -7.402 -20.934 1.00 91.12 176 ARG A CA 1
ATOM 1374 C C . ARG A 1 176 ? 7.841 -7.325 -21.882 1.00 91.12 176 ARG A C 1
ATOM 1376 O O . ARG A 1 176 ? 7.706 -7.721 -23.033 1.00 91.12 176 ARG A O 1
ATOM 1383 N N . ARG A 1 177 ? 9.016 -6.900 -21.403 1.00 91.06 177 ARG A N 1
ATOM 1384 C CA . ARG A 1 177 ? 10.237 -6.810 -22.232 1.00 91.06 177 ARG A CA 1
ATOM 1385 C C . ARG A 1 177 ? 10.670 -8.162 -22.784 1.00 91.06 177 ARG A C 1
ATOM 1387 O O . ARG A 1 177 ? 11.029 -8.250 -23.950 1.00 91.06 177 ARG A O 1
ATOM 1394 N N . PHE A 1 178 ? 10.626 -9.216 -21.970 1.00 94.62 178 PHE A N 1
ATOM 1395 C CA . PHE A 1 178 ? 10.954 -10.565 -22.438 1.00 94.62 178 PHE A CA 1
ATOM 1396 C C . PHE A 1 178 ? 9.930 -11.099 -23.439 1.00 94.62 178 PHE A C 1
ATOM 1398 O O . PHE A 1 178 ? 10.303 -11.799 -24.378 1.00 94.62 178 PHE A O 1
ATOM 1405 N N . HIS A 1 179 ? 8.650 -10.777 -23.249 1.00 95.12 179 HIS A N 1
ATOM 1406 C CA . HIS A 1 179 ? 7.607 -11.141 -24.199 1.00 95.12 179 HIS A CA 1
ATOM 1407 C C . HIS A 1 179 ? 7.834 -10.474 -25.562 1.00 95.12 179 HIS A C 1
ATOM 1409 O O . HIS A 1 179 ? 7.899 -11.182 -26.561 1.00 95.12 179 HIS A O 1
ATOM 1415 N N . GLU A 1 180 ? 8.046 -9.158 -25.593 1.00 94.56 180 GLU A N 1
ATOM 1416 C CA . GLU A 1 180 ? 8.266 -8.411 -26.839 1.00 94.56 180 GLU A CA 1
ATOM 1417 C C . GLU A 1 180 ? 9.559 -8.823 -27.550 1.00 94.56 180 GLU A C 1
ATOM 1419 O O . GLU A 1 180 ? 9.545 -9.045 -28.756 1.00 94.56 180 GLU A O 1
ATOM 1424 N N . ALA A 1 181 ? 10.654 -9.018 -26.811 1.00 95.81 181 ALA A N 1
ATOM 1425 C CA . ALA A 1 181 ? 11.912 -9.506 -27.375 1.00 95.81 181 ALA A CA 1
ATOM 1426 C C . ALA A 1 181 ? 11.751 -10.884 -28.034 1.00 95.81 181 ALA A C 1
ATOM 1428 O O . ALA A 1 1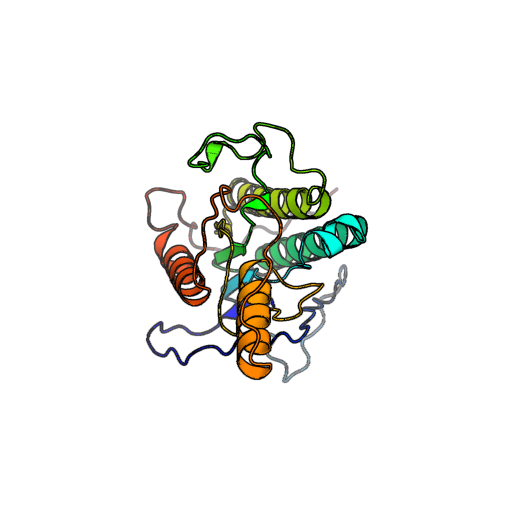81 ? 12.273 -11.138 -29.118 1.00 95.81 181 ALA A O 1
ATOM 1429 N N . ARG A 1 182 ? 10.966 -11.775 -27.413 1.00 96.44 182 ARG A N 1
ATOM 1430 C CA . ARG A 1 182 ? 10.643 -13.082 -27.994 1.00 96.44 182 ARG A CA 1
ATOM 1431 C C . ARG A 1 182 ? 9.813 -12.953 -29.271 1.00 96.44 182 ARG A C 1
ATOM 1433 O O . ARG A 1 182 ? 10.031 -13.733 -30.194 1.00 96.44 182 ARG A O 1
ATOM 1440 N N . GLU A 1 183 ? 8.857 -12.028 -29.317 1.00 97.31 183 GLU A N 1
ATOM 1441 C CA . GLU A 1 183 ? 8.045 -11.780 -30.515 1.00 97.31 183 GLU A CA 1
ATOM 1442 C C . GLU A 1 183 ? 8.860 -11.149 -31.652 1.00 97.31 183 GLU A C 1
ATOM 1444 O O . GLU A 1 183 ? 8.642 -11.486 -32.815 1.00 97.31 183 GLU A O 1
ATOM 1449 N N . ALA A 1 184 ? 9.825 -10.288 -31.321 1.00 96.38 184 ALA A N 1
ATOM 1450 C CA . ALA A 1 184 ? 10.732 -9.651 -32.272 1.00 96.38 184 ALA A CA 1
ATOM 1451 C C . ALA A 1 184 ? 11.865 -10.574 -32.760 1.00 96.38 184 ALA A C 1
ATOM 1453 O O . ALA A 1 184 ? 12.448 -10.322 -33.813 1.00 96.38 184 ALA A O 1
ATOM 1454 N N . GLY A 1 185 ? 12.154 -11.654 -32.026 1.00 96.75 185 GLY A N 1
ATOM 1455 C CA . GLY A 1 185 ? 13.275 -12.551 -32.315 1.00 96.75 185 GLY A CA 1
ATOM 1456 C C . GLY A 1 185 ? 14.626 -11.999 -31.855 1.00 96.75 185 GLY A C 1
ATOM 1457 O O . GLY A 1 185 ? 15.647 -12.331 -32.451 1.00 96.75 185 GLY A O 1
ATOM 1458 N N . ASP A 1 186 ? 14.637 -11.159 -30.820 1.00 96.69 186 ASP A N 1
ATOM 1459 C CA . ASP A 1 186 ? 15.860 -10.577 -30.274 1.00 96.69 186 ASP A CA 1
ATOM 1460 C C . ASP A 1 186 ? 16.686 -11.630 -29.518 1.00 96.69 186 ASP A C 1
ATOM 1462 O O . ASP A 1 186 ? 16.176 -12.359 -28.662 1.00 96.69 186 ASP A O 1
ATOM 1466 N N . ASP A 1 187 ? 17.999 -11.649 -29.757 1.00 95.50 187 ASP A N 1
ATOM 1467 C CA . ASP A 1 187 ? 18.924 -12.579 -29.093 1.00 95.50 187 ASP A CA 1
ATOM 1468 C C . ASP A 1 187 ? 19.196 -12.223 -27.618 1.00 95.50 187 ASP A C 1
ATOM 1470 O O . ASP A 1 187 ? 19.750 -13.027 -26.864 1.00 95.50 187 ASP A O 1
ATOM 1474 N N . SER A 1 188 ? 18.859 -11.002 -27.180 1.00 94.81 188 SER A N 1
ATOM 1475 C CA . SER A 1 188 ? 19.121 -10.550 -25.808 1.00 94.81 188 SER A CA 1
ATOM 1476 C C . SER A 1 188 ? 18.220 -9.396 -25.357 1.00 94.81 188 SER A C 1
ATOM 1478 O O . SER A 1 188 ? 17.739 -8.609 -26.167 1.00 94.81 188 SER A O 1
ATOM 1480 N N . VAL A 1 189 ? 18.036 -9.263 -24.036 1.00 93.69 189 VAL A N 1
ATOM 1481 C CA . VAL A 1 189 ? 17.312 -8.150 -23.394 1.00 93.69 189 VAL A CA 1
ATOM 1482 C C . VAL A 1 189 ? 18.210 -7.473 -22.363 1.00 93.69 189 VAL A C 1
ATOM 1484 O O . VAL A 1 189 ? 18.633 -8.093 -21.388 1.00 93.69 189 VAL A O 1
ATOM 1487 N N . THR A 1 190 ? 18.461 -6.175 -22.532 1.00 90.94 190 THR A N 1
ATOM 1488 C CA . THR A 1 190 ? 19.286 -5.396 -21.594 1.00 90.94 190 THR A CA 1
ATOM 1489 C C . THR A 1 190 ? 18.499 -5.001 -20.349 1.00 90.94 190 THR A C 1
ATOM 1491 O O . THR A 1 190 ? 17.567 -4.200 -20.432 1.00 90.94 190 THR A O 1
ATOM 1494 N N . VAL A 1 191 ? 18.904 -5.475 -19.172 1.00 88.56 191 VAL A N 1
ATOM 1495 C CA . VAL A 1 191 ? 18.363 -5.036 -17.874 1.00 88.56 191 VAL A CA 1
ATOM 1496 C C . VAL A 1 191 ? 19.356 -4.090 -17.204 1.00 88.56 191 VAL A C 1
ATOM 1498 O O . VAL A 1 191 ? 20.540 -4.394 -17.113 1.00 88.56 191 VAL A O 1
ATOM 1501 N N . TRP A 1 192 ? 18.883 -2.933 -16.741 1.00 83.94 192 TRP A N 1
ATOM 1502 C CA . TRP A 1 192 ? 19.743 -1.933 -16.111 1.00 83.94 192 TRP A CA 1
ATOM 1503 C C . TRP A 1 192 ? 20.218 -2.374 -14.722 1.00 83.94 192 TRP A C 1
ATOM 1505 O O . TRP A 1 192 ? 19.428 -2.839 -13.899 1.00 83.94 192 TRP A O 1
ATOM 1515 N N . GLY A 1 193 ? 21.505 -2.153 -14.446 1.00 84.19 193 GLY A N 1
ATOM 1516 C CA . GLY A 1 193 ? 22.152 -2.471 -13.173 1.00 84.19 193 GLY A CA 1
ATOM 1517 C C . GLY A 1 193 ? 23.055 -3.703 -13.244 1.00 84.19 193 GLY A C 1
ATOM 1518 O O . GLY A 1 193 ? 23.222 -4.329 -14.283 1.00 84.19 193 GLY A O 1
ATOM 1519 N N . THR A 1 194 ? 23.665 -4.047 -12.112 1.00 88.88 194 THR A N 1
ATOM 1520 C CA . THR A 1 194 ? 24.606 -5.176 -11.987 1.00 88.88 194 THR A CA 1
ATOM 1521 C C . THR A 1 194 ? 23.918 -6.534 -11.833 1.00 88.88 194 THR A C 1
ATOM 1523 O O . THR A 1 194 ? 24.589 -7.560 -11.841 1.00 88.88 194 THR A O 1
ATOM 1526 N N . GLY A 1 195 ? 22.603 -6.554 -11.591 1.00 88.12 195 GLY A N 1
ATOM 1527 C CA . GLY A 1 195 ? 21.852 -7.769 -11.254 1.00 88.12 195 GLY A CA 1
ATOM 1528 C C . GLY A 1 195 ? 22.095 -8.311 -9.837 1.00 88.12 195 GLY A C 1
ATOM 1529 O O . GLY A 1 195 ? 21.512 -9.323 -9.468 1.00 88.12 195 GLY A O 1
ATOM 1530 N N . THR A 1 196 ? 22.915 -7.651 -9.009 1.00 89.81 196 THR A N 1
ATOM 1531 C CA . THR A 1 196 ? 23.250 -8.138 -7.654 1.00 89.81 196 THR A CA 1
ATOM 1532 C C . THR A 1 196 ? 22.214 -7.771 -6.589 1.00 89.81 196 THR A C 1
ATOM 1534 O O . THR A 1 196 ? 22.218 -8.335 -5.493 1.00 89.81 196 THR A O 1
ATOM 1537 N N . ALA A 1 197 ? 21.326 -6.820 -6.888 1.00 87.44 197 ALA A N 1
ATOM 1538 C CA . ALA A 1 197 ? 20.306 -6.352 -5.962 1.00 87.44 197 ALA A CA 1
ATOM 1539 C C . ALA A 1 197 ? 19.243 -7.435 -5.714 1.00 87.44 197 ALA A C 1
ATOM 1541 O O . ALA A 1 197 ? 18.613 -7.926 -6.647 1.00 87.44 197 ALA A O 1
ATOM 1542 N N . ARG A 1 198 ? 19.004 -7.770 -4.441 1.00 89.31 198 ARG A N 1
ATOM 1543 C CA . ARG A 1 198 ? 17.972 -8.735 -4.037 1.00 89.31 198 ARG A CA 1
ATOM 1544 C C . ARG A 1 198 ? 16.640 -8.031 -3.790 1.00 89.31 198 ARG A C 1
ATOM 1546 O O . ARG A 1 198 ? 16.609 -6.906 -3.285 1.00 89.31 198 ARG A O 1
ATOM 1553 N N . ARG A 1 199 ? 15.546 -8.682 -4.177 1.00 89.88 199 ARG A N 1
ATOM 1554 C CA . ARG A 1 199 ? 14.164 -8.224 -3.992 1.00 89.88 199 ARG A CA 1
ATOM 1555 C C . ARG A 1 199 ? 13.301 -9.418 -3.608 1.00 89.88 199 ARG A C 1
ATOM 1557 O O . ARG A 1 199 ? 13.567 -10.530 -4.053 1.00 89.88 199 ARG A O 1
ATOM 1564 N N . GLU A 1 200 ? 12.284 -9.161 -2.804 1.00 92.25 200 GLU A N 1
ATOM 1565 C CA . GLU A 1 200 ? 11.246 -10.125 -2.456 1.00 92.25 200 GLU A CA 1
ATOM 1566 C C . GLU A 1 200 ? 9.977 -9.804 -3.253 1.00 92.25 200 GLU A C 1
ATOM 1568 O O . GLU A 1 200 ? 9.677 -8.627 -3.484 1.00 92.25 200 GLU A O 1
ATOM 1573 N N . PHE A 1 201 ? 9.268 -10.849 -3.680 1.00 93.38 201 PHE A N 1
ATOM 1574 C CA . PHE A 1 201 ? 8.017 -10.759 -4.423 1.00 93.38 201 PHE A CA 1
ATOM 1575 C C . PHE A 1 201 ? 6.988 -11.725 -3.838 1.00 93.38 201 PHE A C 1
ATOM 1577 O O . PHE A 1 201 ? 7.331 -12.852 -3.486 1.00 93.38 201 PHE A O 1
ATOM 1584 N N . LEU A 1 202 ? 5.731 -11.296 -3.799 1.00 95.00 202 LEU A N 1
ATOM 1585 C CA . LEU A 1 202 ? 4.585 -12.092 -3.373 1.00 95.00 202 LEU A CA 1
ATOM 1586 C C . LEU A 1 202 ? 3.508 -12.042 -4.460 1.00 95.00 202 LEU A C 1
ATOM 1588 O O . LEU A 1 202 ? 3.228 -10.972 -5.006 1.00 95.00 202 LEU A O 1
ATOM 1592 N N . HIS A 1 203 ? 2.915 -13.189 -4.791 1.00 96.81 203 HIS A N 1
ATOM 1593 C CA . HIS A 1 203 ? 1.820 -13.211 -5.755 1.00 96.81 203 HIS A CA 1
ATOM 1594 C C . HIS A 1 203 ? 0.570 -12.555 -5.146 1.00 96.81 203 HIS A C 1
ATOM 1596 O O . HIS A 1 203 ? 0.304 -12.677 -3.950 1.00 96.81 203 HIS A O 1
ATOM 1602 N N . VAL A 1 204 ? -0.215 -11.844 -5.958 1.00 94.06 204 VAL A N 1
ATOM 1603 C CA . VAL A 1 204 ? -1.395 -11.101 -5.481 1.00 94.06 204 VAL A CA 1
ATOM 1604 C C . VAL A 1 204 ? -2.456 -12.002 -4.838 1.00 94.06 204 VAL A C 1
ATOM 1606 O O . VAL A 1 204 ? -3.115 -11.577 -3.890 1.00 94.06 204 VAL A O 1
ATOM 1609 N N . ASP A 1 205 ? -2.583 -13.248 -5.299 1.00 93.56 205 ASP A N 1
ATOM 1610 C CA . ASP A 1 205 ? -3.511 -14.220 -4.705 1.00 93.56 205 ASP A CA 1
ATOM 1611 C C . ASP A 1 205 ? -3.057 -14.651 -3.300 1.00 93.56 205 ASP A C 1
ATOM 1613 O O . ASP A 1 205 ? -3.879 -14.695 -2.388 1.00 93.56 205 ASP A O 1
ATOM 1617 N N . ASP A 1 206 ? -1.749 -14.834 -3.076 1.00 95.44 206 ASP A N 1
ATOM 1618 C CA . ASP A 1 206 ? -1.215 -15.147 -1.742 1.00 95.44 206 ASP A CA 1
ATOM 1619 C C . ASP A 1 206 ? -1.444 -13.981 -0.768 1.00 95.44 206 ASP A C 1
ATOM 1621 O O . ASP A 1 206 ? -1.767 -14.181 0.405 1.00 95.44 206 ASP A O 1
ATOM 1625 N N . LEU A 1 207 ? -1.320 -12.735 -1.248 1.00 95.62 207 LEU A N 1
ATOM 1626 C CA . LEU A 1 207 ? -1.683 -11.568 -0.445 1.00 95.62 207 LEU A CA 1
ATOM 1627 C C . LEU A 1 207 ? -3.178 -11.570 -0.106 1.00 95.62 207 LEU A C 1
ATOM 1629 O O . LEU A 1 207 ? -3.545 -11.224 1.020 1.00 95.62 207 LEU A O 1
ATOM 1633 N N . ALA A 1 208 ? -4.042 -11.904 -1.066 1.00 94.25 208 ALA A N 1
ATOM 1634 C CA . ALA A 1 208 ? -5.478 -11.964 -0.832 1.00 94.25 208 ALA A CA 1
ATOM 1635 C C . ALA A 1 208 ? -5.802 -12.998 0.257 1.00 94.25 208 ALA A C 1
ATOM 1637 O O . ALA A 1 208 ? -6.484 -12.655 1.226 1.00 94.25 208 ALA A O 1
ATOM 1638 N N . ASP A 1 209 ? -5.228 -14.197 0.170 1.00 94.56 209 ASP A N 1
ATOM 1639 C CA . ASP A 1 209 ? -5.385 -15.250 1.175 1.00 94.56 209 ASP A CA 1
ATOM 1640 C C . ASP A 1 209 ? -4.865 -14.812 2.552 1.00 94.56 209 ASP A C 1
ATOM 1642 O O . ASP A 1 209 ? -5.563 -14.960 3.561 1.00 94.56 209 ASP A O 1
ATOM 1646 N N . ALA A 1 210 ? -3.694 -14.170 2.611 1.00 93.88 210 ALA A N 1
ATOM 1647 C CA . ALA A 1 210 ? -3.153 -13.616 3.851 1.00 93.88 210 ALA A CA 1
ATOM 1648 C C . ALA A 1 210 ? -4.071 -12.538 4.458 1.00 93.88 210 ALA A C 1
ATOM 1650 O O . ALA A 1 210 ? -4.295 -12.515 5.670 1.00 93.88 210 ALA A O 1
ATOM 1651 N N . CYS A 1 211 ? -4.658 -11.661 3.637 1.00 94.75 211 CYS A N 1
ATOM 1652 C CA . CYS A 1 211 ? -5.607 -10.648 4.106 1.00 94.75 211 CYS A CA 1
ATOM 1653 C C . CYS A 1 211 ? -6.862 -11.280 4.716 1.00 94.75 211 CYS A C 1
ATOM 1655 O O . CYS A 1 211 ? -7.360 -10.800 5.737 1.00 94.75 211 CYS A O 1
ATOM 1657 N N . LEU A 1 212 ? -7.376 -12.348 4.107 1.00 94.31 212 LEU A N 1
ATOM 1658 C CA . LEU A 1 212 ? -8.534 -13.076 4.622 1.00 94.31 212 LEU A CA 1
ATOM 1659 C C . LEU A 1 212 ? -8.209 -13.781 5.930 1.00 94.31 212 LEU A C 1
ATOM 1661 O O . LEU A 1 212 ? -8.966 -13.656 6.893 1.00 94.31 212 LEU A O 1
ATOM 1665 N N . PHE A 1 213 ? -7.050 -14.430 5.995 1.00 94.88 213 PHE A N 1
ATOM 1666 C CA . PHE A 1 213 ? -6.554 -15.049 7.213 1.00 94.88 213 PHE A CA 1
ATOM 1667 C C . PHE A 1 213 ? -6.435 -14.034 8.360 1.00 94.88 213 PHE A C 1
ATOM 1669 O O . PHE A 1 213 ? -6.918 -14.285 9.462 1.00 94.88 213 PHE A O 1
ATOM 1676 N N . LEU A 1 214 ? -5.865 -12.849 8.113 1.00 94.19 214 LEU A N 1
ATOM 1677 C CA . LEU A 1 214 ? -5.759 -11.784 9.118 1.00 94.19 214 LEU A CA 1
ATOM 1678 C C . LEU A 1 214 ? -7.133 -11.236 9.534 1.00 94.19 214 LEU A C 1
ATOM 1680 O O . LEU A 1 214 ? -7.386 -10.983 10.721 1.00 94.19 214 LEU A O 1
ATOM 1684 N N . MET A 1 215 ? -8.043 -11.067 8.572 1.00 92.50 215 MET A N 1
ATOM 1685 C CA . MET A 1 215 ? -9.409 -10.625 8.847 1.00 92.50 215 MET A CA 1
ATOM 1686 C C . MET A 1 215 ? -10.162 -11.630 9.731 1.00 92.50 215 MET A C 1
ATOM 1688 O O . MET A 1 215 ? -10.928 -11.208 10.594 1.00 92.50 215 MET A O 1
ATOM 1692 N N . ASP A 1 216 ? -9.88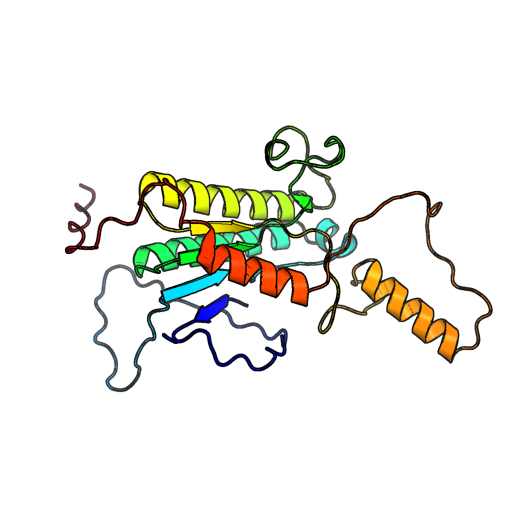4 -12.923 9.608 1.00 92.56 216 ASP A N 1
ATOM 1693 C CA . ASP A 1 216 ? -10.464 -13.965 10.459 1.00 92.56 216 ASP A CA 1
ATOM 1694 C C . ASP A 1 216 ? -9.758 -14.031 11.831 1.00 92.56 216 ASP A C 1
ATOM 1696 O O . ASP A 1 216 ? -10.377 -13.842 12.875 1.00 92.56 216 ASP A O 1
ATOM 1700 N N . ARG A 1 217 ? -8.424 -14.158 11.845 1.00 92.38 217 ARG A N 1
ATOM 1701 C CA . ARG A 1 217 ? -7.672 -14.651 13.015 1.00 92.38 217 ARG A CA 1
ATOM 1702 C C . ARG A 1 217 ? -6.972 -13.610 13.875 1.00 92.38 217 ARG A C 1
ATOM 1704 O O . ARG A 1 217 ? -6.710 -13.875 15.045 1.00 92.38 217 ARG A O 1
ATOM 1711 N N . TYR A 1 218 ? -6.674 -12.419 13.347 1.00 91.88 218 TYR A N 1
ATOM 1712 C CA . TYR A 1 218 ? -5.767 -11.468 14.021 1.00 91.88 218 TYR A CA 1
ATOM 1713 C C . TYR A 1 218 ? -6.184 -11.111 15.462 1.00 91.88 218 TYR A C 1
ATOM 1715 O O . TYR A 1 218 ? -5.343 -10.896 16.330 1.00 91.88 218 TYR A O 1
ATOM 1723 N N . SER A 1 219 ? -7.492 -11.072 15.727 1.00 88.44 219 SER A N 1
ATOM 1724 C CA . SER A 1 219 ? -8.060 -10.647 17.014 1.00 88.44 219 SER A CA 1
ATOM 1725 C C . SER A 1 219 ? -8.556 -11.810 17.885 1.00 88.44 219 SER A C 1
ATOM 1727 O O . SER A 1 219 ? -9.212 -11.565 18.895 1.00 88.44 219 SER A O 1
ATOM 1729 N N . GLU A 1 220 ? -8.257 -13.066 17.529 1.00 77.69 220 GLU A N 1
ATOM 1730 C CA . GLU A 1 220 ? -8.659 -14.252 18.307 1.00 77.69 220 GLU A CA 1
ATOM 1731 C C . GLU A 1 220 ? -7.783 -14.501 19.553 1.00 77.69 220 GLU A C 1
ATOM 1733 O O . GLU A 1 220 ? -8.164 -15.271 20.437 1.00 77.69 220 GLU A O 1
ATOM 1738 N N . GLY A 1 221 ? -6.630 -13.830 19.660 1.00 60.84 221 GLY A N 1
ATOM 1739 C CA . GLY A 1 221 ? -5.732 -13.899 20.819 1.00 60.84 221 GLY A CA 1
ATOM 1740 C C . GLY A 1 221 ? -6.260 -13.186 22.081 1.00 60.84 221 GLY A C 1
ATOM 1741 O O . GLY A 1 221 ? -7.322 -12.564 22.057 1.00 60.84 221 GLY A O 1
ATOM 1742 N N . PRO A 1 222 ? -5.515 -13.212 23.206 1.00 48.03 222 PRO A N 1
ATOM 1743 C CA . PRO A 1 222 ? -5.935 -12.666 24.510 1.00 48.03 222 PRO A CA 1
ATOM 1744 C C . PRO A 1 222 ? -6.060 -11.126 24.578 1.00 48.03 222 PRO A C 1
ATOM 1746 O O . PRO A 1 222 ? -6.139 -10.557 25.665 1.00 48.03 222 PRO A O 1
ATOM 1749 N N . GLY A 1 223 ? -6.093 -10.440 23.434 1.00 52.19 223 GLY A N 1
ATOM 1750 C CA . GLY A 1 223 ? -6.286 -8.997 23.345 1.00 52.19 223 GLY A CA 1
ATOM 1751 C C . GLY A 1 223 ? -7.704 -8.547 23.728 1.00 52.19 223 GLY A C 1
ATOM 1752 O O . GLY A 1 223 ? -8.610 -9.368 23.906 1.00 52.19 223 GLY A O 1
ATOM 1753 N N . PRO A 1 224 ? -7.927 -7.228 23.863 1.00 45.69 224 PRO A N 1
ATOM 1754 C CA . PRO A 1 224 ? -9.228 -6.680 24.225 1.00 45.69 224 PRO A CA 1
ATOM 1755 C C . PRO A 1 224 ? -10.278 -7.064 23.173 1.00 45.69 224 PRO A C 1
ATOM 1757 O O . PRO A 1 224 ? -10.308 -6.525 22.068 1.00 45.69 224 PRO A O 1
ATOM 1760 N N . ARG A 1 225 ? -11.150 -8.017 23.521 1.00 54.88 225 ARG A N 1
ATOM 1761 C CA . ARG A 1 225 ? -12.323 -8.365 22.712 1.00 54.88 225 ARG A CA 1
ATOM 1762 C C . ARG A 1 225 ? -13.314 -7.213 22.757 1.00 54.88 225 ARG A C 1
ATOM 1764 O O . ARG A 1 225 ? -13.511 -6.604 23.812 1.00 54.88 225 ARG A O 1
ATOM 1771 N N . LYS A 1 226 ? -14.000 -6.964 21.639 1.00 50.03 226 LYS A N 1
ATOM 1772 C CA . LYS A 1 226 ? -15.143 -6.048 21.613 1.00 50.03 226 LYS A CA 1
ATOM 1773 C C . LYS A 1 226 ? -16.130 -6.456 22.707 1.00 50.03 226 LYS A C 1
ATOM 1775 O O . LYS A 1 226 ? -16.738 -7.524 22.645 1.00 50.03 226 LYS A O 1
ATOM 1780 N N . ARG A 1 227 ? -16.292 -5.601 23.719 1.00 43.91 227 ARG A N 1
ATOM 1781 C CA . ARG A 1 227 ? -17.402 -5.709 24.666 1.00 43.91 227 ARG A CA 1
ATOM 1782 C C . ARG A 1 227 ? -18.672 -5.520 23.838 1.00 43.91 227 ARG A C 1
ATOM 1784 O O . ARG A 1 227 ? -18.792 -4.521 23.131 1.00 43.91 227 ARG A O 1
ATOM 1791 N N . GLY A 1 228 ? -19.554 -6.518 23.861 1.00 40.03 228 GLY A N 1
ATOM 1792 C CA . GLY A 1 228 ? -20.808 -6.517 23.113 1.00 40.03 228 GLY A CA 1
ATOM 1793 C C . GLY A 1 228 ? -21.530 -5.180 23.253 1.00 40.03 228 GLY A C 1
ATOM 1794 O O . GLY A 1 228 ? -21.631 -4.605 24.337 1.00 40.03 228 GLY A O 1
ATOM 1795 N N . TYR A 1 229 ? -21.971 -4.658 22.121 1.00 44.25 229 TYR A N 1
ATOM 1796 C CA . TYR A 1 229 ? -22.377 -3.278 21.989 1.00 44.25 229 TYR A CA 1
ATOM 1797 C C . TYR A 1 229 ? -23.819 -3.056 22.461 1.00 44.25 229 TYR A C 1
ATOM 1799 O O . TYR A 1 229 ? -24.756 -2.982 21.670 1.00 44.25 229 TYR A O 1
ATOM 1807 N N . GLY A 1 230 ? -24.008 -2.938 23.776 1.00 35.12 230 GLY A N 1
ATOM 1808 C CA . GLY A 1 230 ? -25.140 -2.194 24.323 1.00 35.12 230 GLY A CA 1
ATOM 1809 C C . GLY A 1 230 ? -24.973 -0.720 23.944 1.00 35.12 230 GLY A C 1
ATOM 1810 O O . GLY A 1 230 ? -23.898 -0.174 24.162 1.00 35.12 230 GLY A O 1
ATOM 1811 N N . ARG A 1 231 ? -25.994 -0.128 23.301 1.00 40.97 231 ARG A N 1
ATOM 1812 C CA . ARG A 1 231 ? -26.136 1.294 22.891 1.00 40.97 231 ARG A CA 1
ATOM 1813 C C . ARG A 1 231 ? -24.975 2.216 23.342 1.00 40.97 231 ARG A C 1
ATOM 1815 O O . ARG A 1 231 ? -24.866 2.475 24.538 1.00 40.97 231 ARG A O 1
ATOM 1822 N N . ARG A 1 232 ? -24.161 2.753 22.402 1.00 55.72 232 ARG A N 1
ATOM 1823 C CA . ARG A 1 232 ? -23.118 3.762 22.738 1.00 55.72 232 ARG A CA 1
ATOM 1824 C C . ARG A 1 232 ? -23.759 4.898 23.532 1.00 55.72 232 ARG A C 1
ATOM 1826 O O . ARG A 1 232 ? -24.852 5.329 23.148 1.00 55.72 232 ARG A O 1
ATOM 1833 N N . PRO A 1 233 ? -23.077 5.425 24.560 1.00 40.16 233 PRO A N 1
ATOM 1834 C CA . PRO A 1 233 ? -23.423 6.720 25.116 1.00 40.16 233 PRO A CA 1
ATOM 1835 C C . PRO A 1 233 ? -23.437 7.746 23.982 1.00 40.16 233 PRO A C 1
ATOM 1837 O O . PRO A 1 233 ? -22.562 7.734 23.113 1.00 40.16 233 PRO A O 1
ATOM 1840 N N . HIS A 1 234 ? -24.464 8.588 23.970 1.00 45.09 234 HIS A N 1
ATOM 1841 C CA . HIS A 1 234 ? -24.498 9.773 23.130 1.00 45.09 234 HIS A CA 1
ATOM 1842 C C . HIS A 1 234 ? -23.204 10.570 23.325 1.00 45.09 234 HIS A C 1
ATOM 1844 O O . HIS A 1 234 ? -22.782 10.786 24.458 1.00 45.09 234 HIS A O 1
ATOM 1850 N N . ASP A 1 235 ? -22.610 10.983 22.209 1.00 44.59 235 ASP A N 1
ATOM 1851 C CA . ASP A 1 235 ? -21.569 12.005 22.136 1.00 44.59 235 ASP A CA 1
ATOM 1852 C C . ASP A 1 235 ? -21.973 13.195 23.033 1.00 44.59 235 ASP A C 1
ATOM 1854 O O . ASP A 1 235 ? -23.019 13.804 22.767 1.00 44.59 235 ASP A O 1
ATOM 1858 N N . PRO A 1 236 ? -21.266 13.481 24.145 1.00 39.00 236 PRO A N 1
ATOM 1859 C CA . PRO A 1 236 ? -21.555 14.659 24.940 1.00 39.00 236 PRO A CA 1
ATOM 1860 C C . PRO A 1 236 ? -21.111 15.854 24.105 1.00 39.00 236 PRO A C 1
ATOM 1862 O O . PRO A 1 236 ? -19.920 16.070 23.896 1.00 39.00 236 PRO A O 1
ATOM 1865 N N . GLY A 1 237 ? -22.096 16.578 23.572 1.00 35.56 237 GLY A N 1
ATOM 1866 C CA . GLY A 1 237 ? -21.877 17.765 22.762 1.00 35.56 237 GLY A CA 1
ATOM 1867 C C . GLY A 1 237 ? -20.833 18.675 23.400 1.00 35.56 237 GLY A C 1
ATOM 1868 O O . GLY A 1 237 ? -20.910 18.990 24.586 1.00 35.56 237 GLY A O 1
ATOM 1869 N N . VAL A 1 238 ? -19.852 19.047 22.584 1.00 37.38 238 VAL A N 1
ATOM 1870 C CA . VAL A 1 238 ? -18.827 20.042 22.889 1.00 37.38 238 VAL A CA 1
ATOM 1871 C C . VAL A 1 238 ? -19.527 21.315 23.375 1.00 37.38 238 VAL A C 1
ATOM 1873 O O . VAL A 1 238 ? -20.328 21.893 22.636 1.00 37.38 238 VAL A O 1
ATOM 1876 N N . GLY A 1 239 ? -19.277 21.677 24.635 1.00 34.94 239 GLY A N 1
ATOM 1877 C CA . GLY A 1 239 ? -19.618 22.974 25.221 1.00 34.94 239 GLY A CA 1
ATOM 1878 C C . GLY A 1 239 ? -18.522 24.001 24.998 1.00 34.94 239 GLY A C 1
ATOM 1879 O O . GLY A 1 239 ? -17.386 23.587 24.670 1.00 34.94 239 GLY A O 1
#

Radius of gyration: 20.84 Å; chains: 1; bounding box: 63×44×58 Å

Secondary structure (DSSP, 8-state):
-EEEE--S-S--PPP---------------SS--PPPPTT------SEEEE-------HHHHHH-HHHHHHHHHHHHHHHHHHHHHHT-SEEEEE--GGGS-TT--SSPPGGGTTSSPPPGGGHHHHHHHHHHHHHHHHHHHHH--EEEEE---EEESTT----TTTS-HHHHHHHHHHHHHHHT-S--PPSS-S-----EEEHHHHHHHHHHHHHHTT-SSS--------PPP-----

pLDDT: mean 78.46, std 25.58, range [22.42, 98.44]